Protein AF-G5RV58-F1 (afdb_monomer_lite)

Secondary structure (DSSP, 8-state):
-EEEESSHHHHHHHHHHHHHTT-EEEEEEEGGGGT-SEEEEEEE--SHHHHHH----EEEEEE-GGG-S-HHHHHHHHHHHHT---S-HHHHHHHHHHHHHSS--HHHHHHHHHHHHHHT---SB-SS-HHHHHHHHHH-HHHHHHHSSSS---SB---EES-HHHHHHHTGGGT--B-SPPBSSPP-SS-BSEEEEEEEEEEEEEE-TTS-EEEEEEEEEEEEEE-BPPPGGG--

InterPro domains:
  IPR009770 2-oxoadipate dioxygenase/decarboxylase [PF07063] (1-232)
  IPR009770 2-oxoadipate dioxygenase/decarboxylase [SM01150] (1-230)
  IPR047869 2-oxoadipate dioxygenase/decarboxylase, bacterial-type [cd16348] (1-230)

pLDDT: mean 95.34, std 5.83, range [51.62, 98.88]

Structure (mmCIF, N/CA/C/O backbone):
data_AF-G5RV58-F1
#
_entry.id   AF-G5RV58-F1
#
loop_
_atom_site.group_PDB
_atom_site.id
_atom_site.type_symbol
_atom_site.label_atom_id
_atom_site.label_alt_id
_atom_site.label_comp_id
_atom_site.label_asym_id
_atom_site.label_entity_id
_atom_site.label_seq_id
_atom_site.pdbx_PDB_ins_code
_atom_site.Cartn_x
_atom_site.Cartn_y
_atom_site.Cartn_z
_atom_site.occupancy
_atom_site.B_iso_or_equiv
_atom_site.auth_seq_id
_atom_site.auth_comp_id
_atom_site.auth_asym_id
_atom_site.auth_atom_id
_atom_site.pdbx_PDB_model_num
ATOM 1 N N . GLY A 1 1 ? 5.259 1.912 -5.465 1.00 95.75 1 GLY A N 1
ATOM 2 C CA . GLY A 1 1 ? 4.814 2.531 -4.207 1.00 95.75 1 GLY A CA 1
ATOM 3 C C . GLY A 1 1 ? 4.223 1.485 -3.294 1.00 95.75 1 GLY A C 1
ATOM 4 O O . GLY A 1 1 ? 4.131 0.326 -3.696 1.00 95.75 1 GLY A O 1
ATOM 5 N N . ALA A 1 2 ? 3.805 1.898 -2.101 1.00 97.31 2 ALA A N 1
ATOM 6 C CA . ALA A 1 2 ? 3.125 1.030 -1.146 1.00 97.31 2 ALA A CA 1
ATOM 7 C C . ALA A 1 2 ? 1.880 1.690 -0.545 1.00 97.31 2 ALA A C 1
ATOM 9 O O . A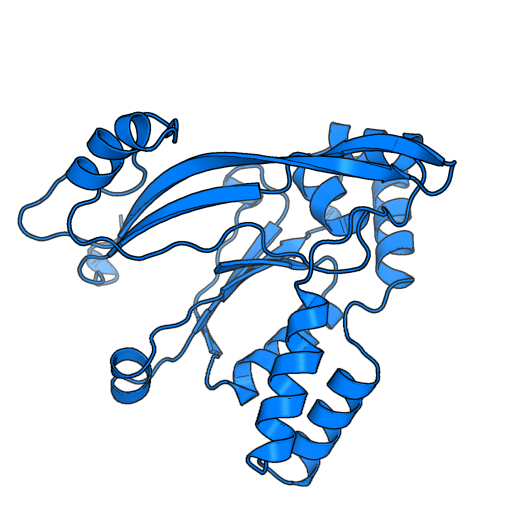LA A 1 2 ? 1.906 2.865 -0.175 1.00 97.31 2 ALA A O 1
ATOM 10 N N . ILE A 1 3 ? 0.809 0.912 -0.413 1.00 97.94 3 ILE A N 1
ATOM 11 C CA . ILE A 1 3 ? -0.477 1.304 0.181 1.00 97.94 3 ILE A CA 1
ATOM 12 C C . ILE A 1 3 ? -0.977 0.200 1.113 1.00 97.94 3 ILE A C 1
ATOM 14 O O . ILE A 1 3 ? -0.547 -0.955 1.030 1.00 97.94 3 ILE A O 1
ATOM 18 N N . ARG A 1 4 ? -1.897 0.559 2.002 1.00 98.25 4 ARG A N 1
ATOM 19 C CA . ARG A 1 4 ? -2.534 -0.365 2.938 1.00 98.25 4 ARG A CA 1
ATOM 20 C C . ARG A 1 4 ? -4.041 -0.161 2.891 1.00 98.25 4 ARG A C 1
ATOM 22 O O . ARG A 1 4 ? -4.493 0.977 2.880 1.00 98.25 4 ARG A O 1
ATOM 29 N N . VAL A 1 5 ? -4.791 -1.251 2.872 1.00 98.69 5 VAL A N 1
ATOM 30 C CA . VAL A 1 5 ? -6.256 -1.259 2.899 1.00 98.69 5 VAL A CA 1
ATOM 31 C C . VAL A 1 5 ? -6.759 -2.034 4.107 1.00 98.69 5 VAL A C 1
ATOM 33 O O . VAL A 1 5 ? -6.057 -2.888 4.653 1.00 98.69 5 VAL A O 1
ATOM 36 N N . GLY A 1 6 ? -7.960 -1.693 4.553 1.00 98.56 6 GLY A N 1
ATOM 37 C CA . GLY A 1 6 ? -8.595 -2.245 5.740 1.00 98.56 6 GLY A CA 1
ATOM 38 C C . GLY A 1 6 ? -9.543 -3.404 5.453 1.00 98.56 6 GLY A C 1
ATOM 39 O O . GLY A 1 6 ? -9.768 -4.215 6.347 1.00 98.56 6 GLY A O 1
ATOM 40 N N . THR A 1 7 ? -10.088 -3.511 4.235 1.00 98.75 7 THR A N 1
ATOM 41 C CA . THR A 1 7 ? -11.109 -4.526 3.922 1.00 98.75 7 THR A CA 1
ATOM 42 C C . THR A 1 7 ? -10.822 -5.321 2.647 1.00 98.75 7 THR A C 1
ATOM 44 O O . THR A 1 7 ? -10.118 -4.886 1.732 1.00 98.75 7 THR A O 1
ATOM 47 N N . ALA A 1 8 ? -11.405 -6.521 2.571 1.00 98.56 8 ALA A N 1
ATOM 48 C CA . ALA A 1 8 ? -11.330 -7.362 1.379 1.00 98.56 8 ALA A CA 1
ATOM 49 C C . ALA A 1 8 ? -12.019 -6.717 0.162 1.00 98.56 8 ALA A C 1
ATOM 51 O O . ALA A 1 8 ? -11.570 -6.905 -0.969 1.00 98.56 8 ALA A O 1
ATOM 52 N N . GLU A 1 9 ? -13.081 -5.938 0.382 1.00 98.50 9 GLU A N 1
ATOM 53 C CA . GLU A 1 9 ? -13.778 -5.202 -0.677 1.00 98.50 9 GLU A CA 1
ATOM 54 C C . GLU A 1 9 ? -12.899 -4.090 -1.264 1.00 98.50 9 GLU A C 1
ATOM 56 O O . GLU A 1 9 ? -12.786 -3.972 -2.489 1.00 98.50 9 GLU A O 1
ATOM 61 N N . GLU A 1 10 ? -12.208 -3.332 -0.405 1.00 98.75 10 GLU A N 1
ATOM 62 C CA . GLU A 1 10 ? -11.228 -2.326 -0.824 1.00 98.75 10 GLU A CA 1
ATOM 63 C C . GLU A 1 10 ? -10.122 -2.966 -1.677 1.00 98.75 10 GLU A C 1
ATOM 65 O O . GLU A 1 10 ? -9.822 -2.490 -2.774 1.00 98.75 10 GLU A O 1
ATOM 70 N N . LEU A 1 11 ? -9.562 -4.098 -1.229 1.00 98.81 11 LEU A N 1
ATOM 71 C CA . LEU A 1 11 ? -8.544 -4.833 -1.988 1.00 98.81 11 LEU A CA 1
ATOM 72 C C . LEU A 1 11 ? -9.078 -5.356 -3.333 1.00 98.81 11 LEU A C 1
ATOM 74 O O . LEU A 1 11 ? -8.388 -5.272 -4.352 1.00 98.81 11 LEU A O 1
ATOM 78 N N . SER A 1 12 ? -10.299 -5.897 -3.353 1.00 98.62 12 SER A N 1
ATOM 79 C CA . SER A 1 12 ? -10.933 -6.411 -4.574 1.00 98.62 12 SER A CA 1
ATOM 80 C C . SER A 1 12 ? -11.175 -5.304 -5.601 1.00 98.62 12 SER A C 1
ATOM 82 O O . SER A 1 12 ? -10.958 -5.507 -6.799 1.00 98.62 12 SER A O 1
ATOM 84 N N . THR A 1 13 ? -11.562 -4.116 -5.139 1.00 98.62 13 THR A N 1
ATOM 85 C CA . THR A 1 13 ? -11.778 -2.951 -6.002 1.00 98.62 13 THR A CA 1
ATOM 86 C C . THR A 1 13 ? -10.453 -2.400 -6.527 1.00 98.62 13 THR A C 1
ATOM 88 O O . THR A 1 13 ? -10.322 -2.178 -7.731 1.00 98.62 13 THR A O 1
ATOM 91 N N . LEU A 1 14 ? -9.415 -2.310 -5.685 1.00 98.69 14 LEU A N 1
ATOM 92 C CA . LEU A 1 14 ? -8.061 -1.970 -6.138 1.00 98.69 14 LEU A CA 1
ATOM 93 C C . LEU A 1 14 ? -7.530 -2.951 -7.185 1.00 98.69 14 LEU A C 1
ATOM 95 O O . LEU A 1 14 ? -6.883 -2.530 -8.140 1.00 98.69 14 LEU A O 1
ATOM 99 N N . ARG A 1 15 ? -7.826 -4.250 -7.064 1.00 98.69 15 ARG A N 1
ATOM 100 C CA . ARG A 1 15 ? -7.473 -5.235 -8.097 1.00 98.69 15 ARG A CA 1
ATOM 101 C C . ARG A 1 15 ? -8.113 -4.894 -9.448 1.00 98.69 15 ARG A C 1
ATOM 103 O O . ARG A 1 15 ? -7.424 -5.029 -10.455 1.00 98.69 15 ARG A O 1
ATOM 110 N N . ARG A 1 16 ? -9.386 -4.467 -9.492 1.00 98.38 16 ARG A N 1
ATOM 111 C CA . ARG A 1 16 ? -10.042 -4.008 -10.740 1.00 98.38 16 ARG A CA 1
ATOM 112 C C . ARG A 1 16 ? -9.320 -2.784 -11.303 1.00 98.38 16 ARG A C 1
ATOM 114 O O . ARG A 1 16 ? -8.916 -2.799 -12.461 1.00 98.38 16 ARG A O 1
ATOM 121 N N . ILE A 1 17 ? -9.068 -1.786 -10.455 1.00 98.56 17 ILE A N 1
ATOM 122 C CA . ILE A 1 17 ? -8.361 -0.553 -10.828 1.00 98.56 17 ILE A CA 1
ATOM 123 C C . ILE A 1 17 ? -6.980 -0.856 -11.428 1.00 98.56 17 ILE A C 1
ATOM 125 O O . ILE A 1 17 ? -6.638 -0.377 -12.508 1.00 98.56 17 ILE A O 1
ATOM 129 N N . PHE A 1 18 ? -6.184 -1.686 -10.753 1.00 98.62 18 PHE A N 1
ATOM 130 C CA . PHE A 1 18 ? -4.852 -2.063 -11.217 1.00 98.62 18 PHE A CA 1
ATOM 131 C C . PHE A 1 18 ? -4.892 -2.897 -12.502 1.00 98.62 18 PHE A C 1
ATOM 133 O O . PHE A 1 18 ? -4.033 -2.703 -13.362 1.00 98.62 18 PHE A O 1
ATOM 140 N N . ALA A 1 19 ? -5.899 -3.757 -12.688 1.00 98.38 19 ALA A N 1
ATOM 141 C CA . ALA A 1 19 ? -6.042 -4.546 -13.910 1.00 98.38 19 ALA A CA 1
ATOM 142 C C . ALA A 1 19 ? -6.245 -3.666 -15.156 1.00 98.38 19 ALA A C 1
ATOM 144 O O . ALA A 1 19 ? -5.609 -3.927 -16.176 1.00 98.38 19 ALA A O 1
ATOM 145 N N . ILE A 1 20 ? -7.036 -2.589 -15.055 1.00 98.38 20 ILE A N 1
ATOM 146 C CA . ILE A 1 20 ? -7.207 -1.593 -16.134 1.00 98.38 20 ILE A CA 1
ATOM 147 C C . ILE A 1 20 ? -5.860 -0.966 -16.527 1.00 98.38 20 ILE A C 1
ATOM 149 O O . ILE A 1 20 ? -5.606 -0.695 -17.699 1.00 98.38 20 ILE A O 1
ATOM 153 N N . MET A 1 21 ? -4.961 -0.786 -15.557 1.00 97.75 21 MET A N 1
ATOM 154 C CA . MET A 1 21 ? -3.612 -0.248 -15.764 1.00 97.75 21 MET A CA 1
ATOM 155 C C . MET A 1 21 ? -2.573 -1.319 -16.151 1.00 97.75 21 MET A C 1
ATOM 157 O O . MET A 1 21 ? -1.371 -1.052 -16.119 1.00 97.75 21 MET A O 1
ATOM 161 N N . GLY A 1 22 ? -3.002 -2.536 -16.503 1.00 98.06 22 GLY A N 1
ATOM 162 C CA . GLY A 1 22 ? -2.112 -3.635 -16.896 1.00 98.06 22 GLY A CA 1
ATOM 163 C C . GLY A 1 22 ? -1.304 -4.224 -15.736 1.00 98.06 22 GLY A C 1
ATOM 164 O O . GLY A 1 22 ? -0.230 -4.789 -15.948 1.00 98.06 22 GLY A O 1
ATOM 165 N N . MET A 1 23 ? -1.782 -4.071 -14.499 1.00 98.75 23 MET A N 1
ATOM 166 C CA . MET A 1 23 ? -1.104 -4.522 -13.289 1.00 98.75 23 MET A CA 1
ATOM 167 C C . MET A 1 23 ? -1.877 -5.651 -12.603 1.00 98.75 23 MET A C 1
ATOM 169 O O . MET A 1 23 ? -3.051 -5.520 -12.270 1.00 98.75 23 MET A O 1
ATOM 173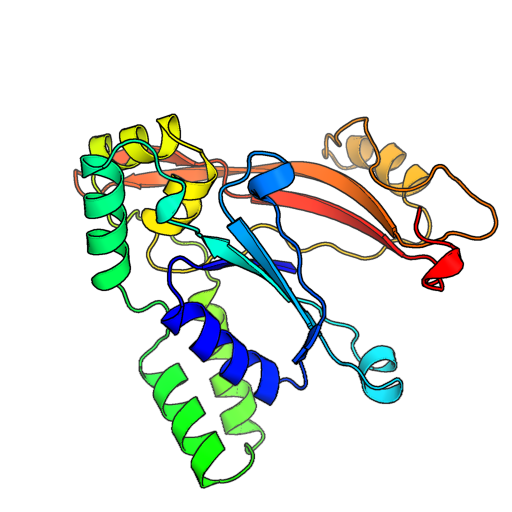 N N . TYR A 1 24 ? -1.184 -6.751 -12.316 1.00 98.69 24 TYR A N 1
ATOM 174 C CA . TYR A 1 24 ? -1.772 -7.974 -11.768 1.00 98.69 24 TYR A CA 1
ATOM 175 C C . TYR A 1 24 ? -1.142 -8.328 -10.420 1.00 98.69 24 TYR A C 1
ATOM 177 O O . TYR A 1 24 ? 0.036 -8.021 -10.218 1.00 98.69 24 TYR A O 1
ATOM 185 N N . PRO A 1 25 ? -1.887 -8.968 -9.500 1.00 98.62 25 PRO A N 1
ATOM 186 C CA . PRO A 1 25 ? -1.345 -9.388 -8.214 1.00 98.62 25 PRO A CA 1
ATOM 187 C C . PRO A 1 25 ? -0.309 -10.496 -8.425 1.00 98.62 25 PRO A C 1
ATOM 189 O O . PRO A 1 25 ? -0.614 -11.563 -8.958 1.00 98.62 25 PRO A O 1
ATOM 192 N N . VAL A 1 26 ? 0.929 -10.241 -8.013 1.00 98.62 26 VAL A N 1
ATOM 193 C CA . VAL A 1 26 ? 2.035 -11.192 -8.112 1.00 98.62 26 VAL A CA 1
ATOM 194 C C . VAL A 1 26 ? 2.585 -11.497 -6.727 1.00 98.62 26 VAL A C 1
ATOM 196 O O . VAL A 1 26 ? 3.004 -10.598 -5.997 1.00 98.62 26 VAL A O 1
ATOM 199 N N . SER A 1 27 ? 2.687 -12.796 -6.435 1.00 97.81 27 SER A N 1
ATOM 200 C CA . SER A 1 27 ? 3.184 -13.344 -5.171 1.00 97.81 27 SER A CA 1
ATOM 201 C C . SER A 1 27 ? 2.297 -13.013 -3.963 1.00 97.81 27 SER A C 1
ATOM 203 O O . SER A 1 27 ? 1.349 -12.229 -4.038 1.00 97.81 27 SER A O 1
ATOM 205 N N . TYR A 1 28 ? 2.614 -13.656 -2.846 1.00 98.38 28 TYR A N 1
ATOM 206 C CA . TYR A 1 28 ? 1.974 -13.479 -1.552 1.00 98.38 28 TYR A CA 1
ATOM 207 C C . TYR A 1 28 ? 3.046 -13.246 -0.489 1.00 98.38 28 TYR A C 1
ATOM 209 O O . TYR A 1 28 ? 4.095 -13.893 -0.516 1.00 98.38 28 TYR A O 1
ATOM 217 N N . TYR A 1 29 ? 2.778 -12.321 0.427 1.00 98.12 29 TYR A N 1
ATOM 218 C CA . TYR A 1 29 ? 3.679 -11.953 1.511 1.00 98.12 29 TYR A CA 1
ATOM 219 C C . TYR A 1 29 ? 2.885 -11.945 2.818 1.00 98.12 29 TYR A C 1
ATOM 221 O O . TYR A 1 29 ? 1.981 -11.130 2.976 1.00 98.12 29 TYR A O 1
ATOM 229 N N . ASP A 1 30 ? 3.212 -12.836 3.752 1.00 97.94 30 ASP A N 1
ATOM 230 C CA . ASP A 1 30 ? 2.642 -12.820 5.102 1.00 97.94 30 ASP A CA 1
ATOM 231 C C . ASP A 1 30 ? 3.584 -12.072 6.050 1.00 97.94 30 ASP A C 1
ATOM 233 O O . ASP A 1 30 ? 4.627 -12.598 6.441 1.00 97.94 30 ASP A O 1
ATOM 237 N N . LEU A 1 31 ? 3.242 -10.827 6.391 1.00 96.62 31 LEU A N 1
ATOM 238 C CA . LEU A 1 31 ? 4.076 -9.995 7.258 1.00 96.62 31 LEU A CA 1
ATOM 239 C C . LEU A 1 31 ? 3.747 -10.204 8.743 1.00 96.62 31 LEU A C 1
ATOM 241 O O . LEU A 1 31 ? 4.479 -9.684 9.590 1.00 96.62 31 LEU A O 1
ATOM 245 N N . SER A 1 32 ? 2.734 -11.015 9.087 1.00 94.25 32 SER A N 1
ATOM 246 C CA . SER A 1 32 ? 2.476 -11.351 10.493 1.00 94.25 32 SER A CA 1
ATOM 247 C C . SER A 1 32 ? 3.623 -12.143 11.112 1.00 94.25 32 SER A C 1
ATOM 249 O O . SER A 1 32 ? 3.849 -12.052 12.313 1.00 94.25 32 SER A O 1
ATOM 251 N N . GLN A 1 33 ? 4.421 -12.834 10.290 1.00 92.50 33 GLN A N 1
ATOM 252 C CA . GLN A 1 33 ? 5.663 -13.490 10.717 1.00 92.50 33 GLN A CA 1
ATOM 253 C C . GLN A 1 33 ? 6.711 -12.499 11.260 1.00 92.50 33 GLN A C 1
ATOM 255 O O . GLN A 1 33 ? 7.578 -12.883 12.037 1.00 92.50 33 GLN A O 1
ATOM 260 N N . ALA A 1 34 ? 6.623 -11.222 10.872 1.00 91.81 34 ALA A N 1
ATOM 261 C CA . ALA A 1 34 ? 7.468 -10.133 11.360 1.00 91.81 34 ALA A CA 1
ATOM 262 C C . ALA A 1 34 ? 6.749 -9.239 12.393 1.00 91.81 34 ALA A C 1
ATOM 264 O O . ALA A 1 34 ? 7.193 -8.123 12.655 1.00 91.81 34 ALA A O 1
ATOM 265 N N . GLY A 1 35 ? 5.622 -9.699 12.952 1.00 92.88 35 GLY A N 1
ATOM 266 C CA . GLY A 1 35 ? 4.837 -8.955 13.942 1.00 92.88 35 GLY A CA 1
ATOM 267 C C . GLY A 1 35 ? 4.002 -7.806 13.367 1.00 92.88 35 GLY A C 1
ATOM 268 O O . GLY A 1 35 ? 3.491 -6.989 14.125 1.00 92.88 35 GLY A O 1
ATOM 269 N N . VAL A 1 36 ? 3.849 -7.722 12.042 1.00 95.38 36 VAL A N 1
ATOM 270 C CA . VAL A 1 36 ? 3.032 -6.690 11.388 1.00 95.38 36 VAL A CA 1
ATOM 271 C C . VAL A 1 36 ? 1.668 -7.292 11.026 1.00 95.38 36 VAL A C 1
ATOM 273 O O . VAL A 1 36 ? 1.645 -8.300 10.322 1.00 95.38 36 VAL A O 1
ATOM 276 N N . PRO A 1 37 ? 0.521 -6.708 11.429 1.00 97.25 37 PRO A N 1
ATOM 277 C CA . PRO A 1 37 ? -0.794 -7.353 11.311 1.00 97.25 37 PRO A CA 1
ATOM 278 C C . PRO A 1 37 ? -1.386 -7.274 9.890 1.00 97.25 37 PRO A C 1
ATOM 280 O O . PRO A 1 37 ? -2.528 -6.867 9.694 1.00 97.25 37 PRO A O 1
ATOM 283 N N . VAL A 1 38 ? -0.603 -7.619 8.866 1.00 9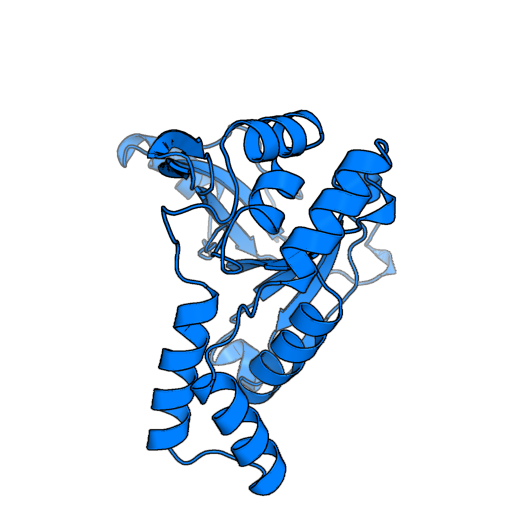8.44 38 VAL A N 1
ATOM 284 C CA . VAL A 1 38 ? -1.006 -7.562 7.458 1.00 98.44 38 VAL A CA 1
ATOM 285 C C . VAL A 1 38 ? -0.478 -8.755 6.673 1.00 98.44 38 VAL A C 1
ATOM 287 O O . VAL A 1 38 ? 0.558 -9.337 6.992 1.00 98.44 38 VAL A O 1
ATOM 290 N N . HIS A 1 39 ? -1.152 -9.035 5.570 1.00 98.62 39 HIS A N 1
ATOM 291 C CA . HIS A 1 39 ? -0.593 -9.792 4.456 1.00 98.62 39 HIS A CA 1
ATOM 292 C C . HIS A 1 39 ? -0.744 -8.993 3.159 1.00 98.62 39 HIS A C 1
ATOM 294 O O . HIS A 1 39 ? -1.527 -8.042 3.099 1.00 98.62 39 HIS A O 1
ATOM 300 N N . SER A 1 40 ? 0.026 -9.326 2.129 1.00 98.75 40 SER A N 1
ATOM 301 C CA . SER A 1 40 ? 0.200 -8.433 0.983 1.00 98.75 40 SER A CA 1
ATOM 302 C C . SER A 1 40 ? 0.412 -9.171 -0.334 1.00 98.75 40 SER A C 1
ATOM 304 O O . SER A 1 40 ? 0.798 -10.341 -0.378 1.00 98.75 40 SER A O 1
ATOM 306 N N . THR A 1 41 ? 0.229 -8.431 -1.426 1.00 98.81 41 THR A N 1
ATOM 307 C CA . THR A 1 41 ? 0.642 -8.799 -2.786 1.00 98.81 41 THR A CA 1
ATOM 308 C C . THR A 1 41 ? 1.252 -7.584 -3.492 1.00 98.81 41 THR A C 1
ATOM 310 O O . THR A 1 41 ? 1.115 -6.450 -3.024 1.00 98.81 41 THR A O 1
ATOM 313 N N . ALA A 1 42 ? 1.937 -7.800 -4.615 1.00 98.75 42 ALA A N 1
ATOM 314 C CA . ALA A 1 42 ? 2.455 -6.724 -5.452 1.00 98.75 42 ALA A CA 1
ATOM 315 C C . ALA A 1 42 ? 1.706 -6.680 -6.787 1.00 98.75 42 ALA A C 1
ATOM 317 O O . ALA A 1 42 ? 1.860 -7.579 -7.613 1.00 98.75 42 ALA A O 1
ATOM 318 N N . PHE A 1 43 ? 0.944 -5.615 -7.026 1.00 98.88 43 PHE A N 1
ATOM 319 C CA . PHE A 1 43 ? 0.341 -5.343 -8.327 1.00 98.88 43 PHE A CA 1
ATOM 320 C C . PHE A 1 43 ? 1.399 -4.811 -9.288 1.00 98.88 43 PHE A C 1
ATOM 322 O O . PHE A 1 43 ? 2.078 -3.827 -8.976 1.00 98.88 43 PHE A O 1
ATOM 329 N N . ARG A 1 44 ? 1.576 -5.466 -10.441 1.00 98.69 44 ARG A N 1
ATOM 330 C CA . ARG A 1 44 ? 2.570 -5.071 -11.453 1.00 98.69 44 ARG A CA 1
ATOM 331 C C . ARG A 1 44 ? 2.278 -5.631 -12.848 1.00 98.69 44 ARG A C 1
ATOM 333 O O . ARG A 1 44 ? 1.612 -6.664 -12.935 1.00 98.69 44 ARG A O 1
ATOM 340 N N . PRO A 1 45 ? 2.845 -5.047 -13.917 1.00 98.62 45 PRO A N 1
ATOM 341 C CA . PRO A 1 45 ? 2.887 -5.702 -15.219 1.00 98.62 45 PRO A CA 1
ATOM 342 C C . PRO A 1 45 ? 3.679 -7.007 -15.149 1.00 98.62 45 PRO A C 1
ATOM 344 O O . PRO A 1 45 ? 4.592 -7.147 -14.323 1.00 98.62 45 PRO A O 1
ATOM 347 N N . ILE A 1 46 ? 3.331 -7.967 -16.003 1.00 97.88 46 ILE A N 1
ATOM 348 C CA . ILE A 1 46 ? 3.917 -9.317 -15.990 1.00 97.88 46 ILE A CA 1
ATOM 349 C C . ILE A 1 46 ? 4.659 -9.678 -17.271 1.00 97.88 46 ILE A C 1
ATOM 351 O O . ILE A 1 46 ? 5.586 -10.482 -17.199 1.00 97.88 46 ILE A O 1
ATOM 355 N N . ASP A 1 47 ? 4.299 -9.079 -18.403 1.00 96.88 47 ASP A N 1
ATOM 356 C CA . ASP A 1 47 ? 4.974 -9.307 -19.672 1.00 96.88 47 ASP A CA 1
ATOM 357 C C . ASP A 1 47 ? 6.192 -8.386 -19.842 1.00 96.88 47 ASP A C 1
ATOM 359 O O . ASP A 1 47 ? 6.286 -7.296 -19.268 1.00 96.88 47 ASP A O 1
ATOM 363 N N . GLU A 1 48 ? 7.153 -8.850 -20.636 1.00 96.56 48 GLU A N 1
ATOM 364 C CA . GLU A 1 48 ? 8.440 -8.184 -20.832 1.00 96.56 48 GLU A CA 1
ATOM 365 C C . GLU A 1 48 ? 8.306 -6.815 -21.512 1.00 96.56 48 GLU A C 1
ATOM 367 O O . GLU A 1 48 ? 9.007 -5.872 -21.134 1.00 96.56 48 GLU A O 1
ATOM 372 N N . ALA A 1 49 ? 7.387 -6.676 -22.472 1.00 97.94 49 ALA A N 1
ATOM 373 C CA . ALA A 1 49 ? 7.186 -5.429 -23.202 1.00 97.94 49 ALA A CA 1
ATOM 374 C C . ALA A 1 49 ? 6.611 -4.336 -22.287 1.00 97.94 49 ALA A C 1
ATOM 376 O O . ALA A 1 49 ? 7.139 -3.220 -22.250 1.00 97.94 49 ALA A O 1
ATOM 377 N N . SER A 1 50 ? 5.593 -4.661 -21.487 1.00 97.62 50 SER A N 1
ATOM 378 C CA . SER A 1 50 ? 5.013 -3.740 -20.506 1.00 97.62 50 SER A CA 1
ATOM 379 C C . SER A 1 50 ? 6.012 -3.372 -19.415 1.00 97.62 50 SER A C 1
ATOM 381 O O . SER A 1 50 ? 6.152 -2.194 -19.090 1.00 97.62 50 SER A O 1
ATOM 383 N N . LEU A 1 51 ? 6.764 -4.348 -18.887 1.00 97.44 51 LEU A N 1
ATOM 384 C CA . LEU A 1 51 ? 7.819 -4.093 -17.900 1.00 97.44 51 LEU A CA 1
ATOM 385 C C . LEU A 1 51 ? 8.925 -3.185 -18.454 1.00 97.44 51 LEU A C 1
ATOM 387 O O . LEU A 1 51 ? 9.409 -2.310 -17.738 1.00 97.44 51 LEU A O 1
ATOM 391 N N . SER A 1 52 ? 9.311 -3.365 -19.717 1.00 97.06 52 SER A N 1
ATOM 392 C CA . SER A 1 52 ? 10.323 -2.529 -20.374 1.00 97.06 52 SER A CA 1
ATOM 393 C C . SER A 1 52 ? 9.826 -1.105 -20.612 1.00 97.06 52 SER A C 1
ATOM 395 O O . SER A 1 52 ? 10.598 -0.156 -20.495 1.00 97.06 52 SER A O 1
ATOM 397 N N . ARG A 1 53 ? 8.531 -0.943 -20.913 1.00 97.88 53 ARG A N 1
ATOM 398 C CA . ARG A 1 53 ? 7.909 0.366 -21.135 1.00 97.88 53 ARG A CA 1
ATOM 399 C C . ARG A 1 53 ? 7.696 1.136 -19.834 1.00 97.88 53 ARG A C 1
ATOM 401 O O . ARG A 1 53 ? 8.054 2.307 -19.756 1.00 97.88 53 ARG A O 1
ATOM 408 N N . ASN A 1 54 ? 7.074 0.511 -18.836 1.00 97.94 54 ASN A N 1
ATOM 409 C CA . ASN A 1 54 ? 6.833 1.115 -17.531 1.00 97.94 54 ASN A CA 1
ATOM 410 C C . ASN A 1 54 ? 6.665 0.028 -16.450 1.00 97.94 54 ASN A C 1
ATOM 412 O O . ASN A 1 54 ? 5.592 -0.561 -16.323 1.00 97.94 54 ASN A O 1
ATOM 416 N N . PRO A 1 55 ? 7.691 -0.225 -15.619 1.00 97.75 55 PRO A N 1
ATOM 417 C CA . PRO A 1 55 ? 7.655 -1.270 -14.605 1.00 97.75 55 PRO A CA 1
ATOM 418 C C . PRO A 1 55 ? 7.040 -0.782 -13.283 1.00 97.75 55 PRO A C 1
ATOM 420 O O . PRO A 1 55 ? 7.559 -1.122 -12.213 1.00 97.75 55 PRO A O 1
ATOM 423 N N . PHE A 1 56 ? 5.990 0.047 -13.325 1.00 98.19 56 PHE A N 1
ATOM 424 C CA . PHE A 1 56 ? 5.326 0.534 -12.116 1.00 98.19 56 PHE A CA 1
ATOM 425 C C . PHE A 1 56 ? 4.776 -0.632 -11.284 1.00 98.19 56 PHE A C 1
ATOM 427 O O . PHE A 1 56 ? 4.297 -1.639 -11.805 1.00 98.19 56 PHE A O 1
ATOM 434 N N . ARG A 1 57 ? 4.905 -0.519 -9.961 1.00 98.38 57 ARG A N 1
ATOM 435 C CA . ARG A 1 57 ? 4.540 -1.562 -8.997 1.00 98.38 57 ARG A CA 1
ATOM 436 C C . ARG A 1 57 ? 3.860 -0.926 -7.800 1.00 98.38 57 ARG A C 1
ATOM 438 O O . ARG A 1 57 ? 4.361 0.078 -7.285 1.00 98.38 57 ARG A O 1
ATOM 445 N N . MET A 1 58 ? 2.798 -1.557 -7.317 1.00 98.50 58 MET A N 1
ATOM 446 C CA . MET A 1 58 ? 2.140 -1.197 -6.065 1.00 98.50 58 MET A CA 1
ATOM 447 C C . MET A 1 58 ? 2.132 -2.385 -5.116 1.00 98.50 58 MET A C 1
ATOM 449 O O . MET A 1 58 ? 1.496 -3.400 -5.382 1.00 98.50 58 MET A O 1
ATOM 453 N N . PHE A 1 59 ? 2.871 -2.260 -4.016 1.00 98.62 59 PHE A N 1
ATOM 454 C CA . PHE A 1 59 ? 2.785 -3.192 -2.902 1.00 98.62 59 PHE A CA 1
ATOM 455 C C . PHE A 1 59 ? 1.541 -2.842 -2.083 1.00 98.62 59 PHE A C 1
ATOM 457 O O . PHE A 1 59 ? 1.430 -1.727 -1.569 1.00 98.62 59 PHE A O 1
ATOM 464 N N . THR A 1 60 ? 0.595 -3.768 -1.999 1.00 98.81 60 THR A N 1
ATOM 465 C CA . THR A 1 60 ? -0.706 -3.529 -1.374 1.00 98.81 60 THR A CA 1
ATOM 466 C C . THR A 1 60 ? -0.898 -4.520 -0.244 1.00 98.81 60 THR A C 1
ATOM 468 O O . THR A 1 60 ? -0.942 -5.731 -0.470 1.00 98.81 60 THR A O 1
ATOM 471 N N . SER A 1 61 ? -1.001 -3.991 0.970 1.00 98.69 61 SER A N 1
ATOM 472 C CA . SER A 1 61 ? -1.222 -4.772 2.185 1.00 98.69 61 SER A CA 1
ATOM 473 C C . SER A 1 61 ? -2.678 -4.694 2.621 1.00 98.69 61 SER A C 1
ATOM 475 O O . SER A 1 61 ? -3.245 -3.605 2.642 1.00 98.69 61 SER A O 1
ATOM 477 N N . LEU A 1 62 ? -3.253 -5.822 3.022 1.00 98.88 62 LEU A N 1
ATOM 478 C CA . LEU A 1 62 ? -4.555 -5.902 3.675 1.00 98.88 62 LEU A CA 1
ATOM 479 C C . LEU A 1 62 ? -4.358 -6.106 5.180 1.00 98.88 62 LEU A C 1
ATOM 481 O O . LEU A 1 62 ? -3.640 -7.017 5.602 1.00 98.88 62 LEU A O 1
ATOM 485 N N . LEU A 1 63 ? -4.980 -5.233 5.974 1.00 98.69 63 LEU A N 1
ATOM 486 C CA . LEU A 1 63 ? -5.041 -5.346 7.427 1.00 98.69 63 LEU A CA 1
ATOM 487 C C . LEU A 1 63 ? -5.801 -6.607 7.844 1.00 98.69 63 LEU A C 1
ATOM 489 O O . LEU A 1 63 ? -6.894 -6.883 7.355 1.00 98.69 63 LEU A O 1
ATOM 493 N N . ARG A 1 64 ? -5.223 -7.345 8.788 1.00 98.50 64 ARG A N 1
ATOM 494 C CA . ARG A 1 64 ? -5.803 -8.549 9.380 1.00 98.50 64 ARG A CA 1
ATOM 495 C C . ARG A 1 64 ? -6.385 -8.212 10.748 1.00 98.50 64 ARG A C 1
ATOM 497 O O . ARG A 1 64 ? -5.686 -8.271 11.759 1.00 98.50 64 ARG A O 1
ATOM 504 N N . LEU A 1 65 ? -7.654 -7.801 10.775 1.00 98.12 65 LEU A N 1
ATOM 505 C CA . LEU A 1 65 ? -8.345 -7.396 12.007 1.00 98.12 65 LEU A CA 1
ATOM 506 C C . LEU A 1 65 ? -8.364 -8.510 13.060 1.00 98.12 65 LEU A C 1
ATOM 508 O O . LEU A 1 65 ? -8.341 -8.23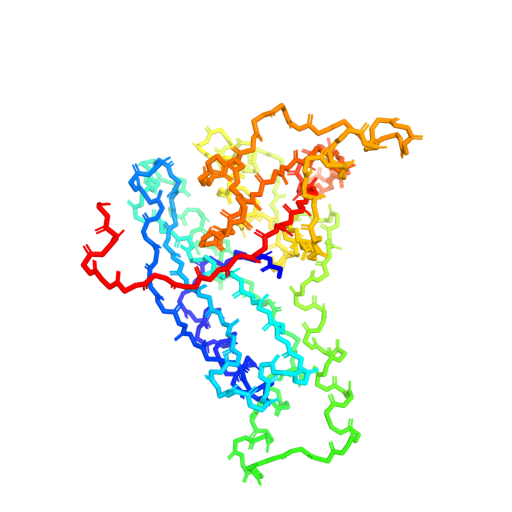2 14.253 1.00 98.12 65 LEU A O 1
ATOM 512 N N . GLU A 1 66 ? -8.363 -9.776 12.647 1.00 97.88 66 GLU A N 1
ATOM 513 C CA . GLU A 1 66 ? -8.309 -10.922 13.553 1.00 97.88 66 GLU A CA 1
ATOM 514 C C . GLU A 1 66 ? -7.016 -11.002 14.381 1.00 97.88 66 GLU A C 1
ATOM 516 O O . GLU A 1 66 ? -6.990 -11.724 15.373 1.00 97.88 66 GLU A O 1
ATOM 521 N N . LEU A 1 67 ? -5.973 -10.250 14.003 1.00 97.56 67 LEU A N 1
ATOM 522 C CA . LEU A 1 67 ? -4.724 -10.123 14.758 1.00 97.56 67 LEU A CA 1
ATOM 523 C C . LEU A 1 67 ? -4.749 -8.983 15.793 1.00 97.56 67 LEU A C 1
ATOM 525 O O . LEU A 1 67 ? -3.762 -8.796 16.495 1.00 97.56 67 LEU A O 1
ATOM 529 N N . ILE A 1 68 ? -5.848 -8.228 15.900 1.00 97.00 68 ILE A N 1
ATOM 530 C CA . ILE A 1 68 ? -6.053 -7.232 16.963 1.00 97.00 68 ILE A CA 1
ATOM 531 C C . ILE A 1 68 ? -6.528 -7.966 18.219 1.00 97.00 68 ILE A C 1
ATOM 533 O O . ILE A 1 68 ? -7.643 -8.507 18.247 1.00 97.00 68 ILE A O 1
ATOM 537 N N . GLU A 1 69 ? -5.701 -7.983 19.265 1.00 94.00 69 GLU A N 1
ATOM 538 C CA . GLU A 1 69 ? -5.945 -8.797 20.459 1.00 94.00 69 GLU A CA 1
ATOM 539 C C . GLU A 1 69 ? -7.175 -8.294 21.217 1.00 94.00 69 GLU A C 1
ATOM 541 O O . GLU A 1 69 ? -8.086 -9.066 21.536 1.00 94.00 69 GLU A O 1
ATOM 546 N N . ASN A 1 70 ? -7.258 -6.978 21.424 1.00 97.06 70 ASN A N 1
ATOM 547 C CA . ASN A 1 70 ? -8.381 -6.352 22.107 1.00 97.06 70 ASN A CA 1
ATOM 548 C C . ASN A 1 70 ? -9.669 -6.453 21.269 1.00 97.06 70 ASN A C 1
ATOM 550 O O . ASN A 1 70 ? -9.837 -5.769 20.259 1.00 97.06 70 ASN A O 1
ATOM 554 N N . ALA A 1 71 ? -10.613 -7.286 21.716 1.00 97.69 71 ALA A N 1
ATOM 555 C CA . ALA A 1 71 ? -11.860 -7.552 20.999 1.00 97.69 71 ALA A CA 1
ATOM 556 C C . ALA A 1 71 ? -12.740 -6.303 20.804 1.00 97.69 71 ALA A C 1
ATOM 558 O O . ALA A 1 71 ? -13.327 -6.138 19.735 1.00 97.69 71 ALA A O 1
ATOM 559 N N . ALA A 1 72 ? -12.810 -5.409 21.795 1.00 97.50 72 ALA A N 1
ATOM 560 C CA . ALA A 1 72 ? -13.580 -4.171 21.680 1.00 97.50 72 ALA A CA 1
ATOM 561 C C . ALA A 1 72 ? -12.943 -3.220 20.657 1.00 97.50 72 ALA A C 1
ATOM 563 O O . ALA A 1 72 ? -13.637 -2.650 19.817 1.00 97.50 72 ALA A O 1
ATOM 564 N N . LEU A 1 73 ? -11.611 -3.108 20.671 1.00 97.44 73 LEU A N 1
ATOM 565 C CA . LEU A 1 73 ? -10.870 -2.288 19.714 1.00 97.44 73 LEU A CA 1
ATOM 566 C C . LEU A 1 73 ? -10.955 -2.849 18.289 1.00 97.44 73 LEU A C 1
ATOM 568 O O . LEU A 1 73 ? -11.110 -2.093 17.334 1.00 97.44 73 LEU A O 1
ATOM 572 N N . ARG A 1 74 ? -10.919 -4.178 18.145 1.00 98.56 74 ARG A N 1
ATOM 573 C CA . ARG A 1 74 ? -11.127 -4.878 16.873 1.00 98.56 74 ARG A CA 1
ATOM 574 C C . ARG A 1 74 ? -12.503 -4.589 16.288 1.00 98.56 74 ARG A C 1
ATOM 576 O O . ARG A 1 74 ? -12.606 -4.256 15.111 1.00 98.56 74 ARG A O 1
ATOM 583 N N . GLN A 1 75 ? -13.543 -4.704 17.112 1.00 98.44 75 GLN A N 1
ATOM 584 C CA . GLN A 1 75 ? -14.914 -4.405 16.711 1.00 98.44 75 GLN A CA 1
ATOM 585 C C . GLN A 1 75 ? -15.044 -2.938 16.289 1.00 98.44 75 GLN A C 1
ATOM 587 O O . GLN A 1 75 ? -15.573 -2.646 15.219 1.00 98.44 75 GLN A O 1
ATOM 592 N N . ARG A 1 76 ? -14.456 -2.024 17.067 1.00 98.12 76 ARG A N 1
ATOM 593 C CA . ARG A 1 76 ? -14.426 -0.599 16.737 1.00 98.12 76 ARG A CA 1
ATOM 594 C C . ARG A 1 76 ? -13.719 -0.323 15.407 1.00 98.12 76 ARG A C 1
ATOM 596 O O . ARG A 1 76 ? -14.228 0.446 14.597 1.00 98.12 76 ARG A O 1
ATOM 603 N N . ALA A 1 77 ? -12.577 -0.963 15.153 1.00 98.50 77 ALA A N 1
ATOM 604 C CA . ALA A 1 77 ? -11.858 -0.840 13.887 1.00 98.50 77 ALA A CA 1
ATOM 605 C C . ALA A 1 77 ? -12.690 -1.352 12.701 1.00 98.50 77 ALA A C 1
ATOM 607 O O . ALA A 1 77 ? -12.740 -0.693 11.664 1.00 98.50 77 ALA A O 1
ATOM 608 N N . ALA A 1 78 ? -13.377 -2.488 12.862 1.00 98.56 78 ALA A N 1
ATOM 609 C CA . ALA A 1 78 ? -14.273 -3.029 11.844 1.00 98.56 78 ALA A CA 1
ATOM 610 C C . ALA A 1 78 ? -15.427 -2.064 11.520 1.00 98.56 78 ALA A C 1
ATOM 612 O O . ALA A 1 78 ? -15.723 -1.838 10.349 1.00 98.56 78 ALA A O 1
ATOM 613 N N . GLU A 1 79 ? -16.038 -1.452 12.539 1.00 98.38 79 GLU A N 1
ATOM 614 C CA . GLU A 1 79 ? -17.106 -0.460 12.366 1.00 98.38 79 GLU A CA 1
ATOM 615 C C . GLU A 1 79 ? -16.631 0.760 11.577 1.00 98.38 79 GLU A C 1
ATOM 617 O O . GLU A 1 79 ? -17.271 1.134 10.596 1.00 98.38 79 GLU A O 1
ATOM 622 N N . ILE A 1 80 ? -15.488 1.341 11.954 1.00 98.31 80 ILE A N 1
ATOM 623 C CA . ILE A 1 80 ? -14.917 2.507 11.262 1.00 98.31 80 ILE A CA 1
ATOM 624 C C . ILE A 1 80 ? -14.638 2.176 9.791 1.00 98.31 80 ILE A C 1
ATOM 626 O O . ILE A 1 80 ? -15.012 2.937 8.901 1.00 98.31 80 ILE A O 1
ATOM 630 N N . LEU A 1 81 ? -14.025 1.018 9.524 1.00 98.50 81 LEU A N 1
ATOM 631 C CA . LEU A 1 81 ? -13.731 0.574 8.161 1.00 98.50 81 LEU A CA 1
ATOM 632 C C . LEU A 1 81 ? -14.998 0.302 7.341 1.00 98.50 81 LEU A C 1
ATOM 634 O O . LEU A 1 81 ? -15.007 0.561 6.144 1.00 98.50 81 LEU A O 1
ATOM 638 N N . SER A 1 82 ? -16.071 -0.187 7.965 1.00 97.56 82 SER A N 1
ATOM 639 C CA . SER A 1 82 ? -17.341 -0.458 7.275 1.00 97.56 82 SER A CA 1
ATOM 640 C C . SER A 1 82 ? -18.112 0.801 6.865 1.00 97.56 82 SER A C 1
ATOM 642 O O . SER A 1 82 ? -19.005 0.726 6.027 1.00 97.56 82 SER A O 1
ATOM 644 N N . GLN A 1 83 ? -17.790 1.953 7.460 1.00 96.56 83 GLN A N 1
ATOM 645 C CA . GLN A 1 83 ? -18.510 3.213 7.249 1.00 96.56 83 GLN A CA 1
ATOM 646 C C . GLN A 1 83 ? -17.882 4.109 6.178 1.00 96.56 83 GLN A C 1
ATOM 648 O O . GLN A 1 83 ? -18.469 5.136 5.835 1.00 96.56 83 GLN A O 1
ATOM 653 N N . ARG A 1 84 ? -16.699 3.762 5.658 1.00 96.38 84 ARG A N 1
ATOM 654 C CA . ARG A 1 84 ? -16.001 4.573 4.654 1.00 96.38 84 ARG A CA 1
ATOM 655 C C . ARG A 1 84 ? -16.142 3.998 3.250 1.00 96.38 84 ARG A C 1
ATOM 657 O O . ARG A 1 84 ? -16.237 2.789 3.064 1.00 96.38 84 ARG A O 1
ATOM 664 N N . ASP A 1 85 ? -16.040 4.882 2.267 1.00 97.19 85 ASP A N 1
ATOM 665 C CA . ASP A 1 85 ? -15.761 4.524 0.880 1.00 97.19 85 ASP A CA 1
ATOM 666 C C . ASP A 1 85 ? -14.486 5.250 0.447 1.00 97.19 85 ASP A C 1
ATOM 668 O O . ASP A 1 85 ? -14.443 6.480 0.428 1.00 97.19 85 ASP A O 1
ATOM 672 N N . ILE A 1 86 ? -13.432 4.492 0.141 1.00 97.75 86 ILE A N 1
ATOM 673 C CA . ILE A 1 86 ? -12.136 5.059 -0.263 1.00 97.75 86 ILE A CA 1
ATOM 674 C C . ILE A 1 86 ? -12.094 5.428 -1.755 1.00 97.75 86 ILE A C 1
ATOM 676 O O . ILE A 1 86 ? -11.103 5.995 -2.224 1.00 97.75 86 ILE A O 1
ATOM 680 N N . PHE A 1 87 ? -13.130 5.079 -2.522 1.00 98.25 87 PHE A N 1
ATOM 681 C CA . PHE A 1 87 ? -13.221 5.354 -3.953 1.00 98.25 87 PHE A CA 1
ATOM 682 C C . PHE A 1 87 ? -14.266 6.430 -4.213 1.00 98.25 87 PHE A C 1
ATOM 684 O O . PHE A 1 87 ? -15.364 6.399 -3.661 1.00 98.25 87 PHE A O 1
ATOM 691 N N . THR A 1 88 ? -13.954 7.378 -5.095 1.00 98.19 88 THR A N 1
ATOM 692 C CA . THR A 1 88 ? -14.953 8.365 -5.512 1.00 98.19 88 THR A CA 1
ATOM 693 C C . THR A 1 88 ? -16.093 7.669 -6.257 1.00 98.19 88 THR A C 1
ATOM 695 O O . THR A 1 88 ? -15.897 6.657 -6.941 1.00 98.19 88 THR A O 1
ATOM 698 N N . SER A 1 89 ? -17.302 8.230 -6.183 1.00 98.31 89 SER A N 1
ATOM 699 C CA . SER A 1 89 ? -18.443 7.693 -6.934 1.00 98.31 89 SER A CA 1
ATOM 700 C C . SER A 1 89 ? -18.160 7.651 -8.439 1.00 98.31 89 SER A C 1
ATOM 702 O O . SER A 1 89 ? -18.580 6.713 -9.113 1.00 98.31 89 SER A O 1
ATOM 704 N N . ARG A 1 90 ? -17.397 8.623 -8.963 1.00 98.50 90 ARG A N 1
ATOM 705 C CA . ARG A 1 90 ? -16.998 8.650 -10.374 1.00 98.50 90 ARG A CA 1
ATOM 706 C C . ARG A 1 90 ? -15.977 7.563 -10.716 1.00 98.50 90 ARG A C 1
ATOM 708 O O . ARG A 1 90 ? -16.116 6.939 -11.762 1.00 98.50 90 ARG A O 1
ATOM 715 N N . CYS A 1 91 ? -15.017 7.270 -9.834 1.00 98.31 91 CYS A N 1
ATOM 716 C CA . CYS A 1 91 ? -14.104 6.135 -10.000 1.00 98.31 91 CYS A CA 1
ATOM 717 C C . CYS A 1 91 ? -14.880 4.818 -10.161 1.00 98.31 91 CYS A C 1
ATOM 719 O O . CYS A 1 91 ? -14.616 4.056 -11.088 1.00 98.31 91 CYS A O 1
ATOM 721 N N . ARG A 1 92 ? -15.897 4.585 -9.320 1.00 98.38 92 ARG A N 1
ATOM 722 C CA . ARG A 1 92 ? -16.758 3.394 -9.418 1.00 98.38 92 ARG A CA 1
ATOM 723 C C . ARG A 1 92 ? -17.535 3.341 -10.736 1.00 98.38 92 ARG A C 1
ATOM 725 O O . ARG A 1 92 ? -17.506 2.312 -11.396 1.00 98.38 92 ARG A O 1
ATOM 732 N N . GLN A 1 93 ? -18.139 4.453 -11.157 1.00 98.44 93 GLN A N 1
ATOM 733 C CA . GLN A 1 93 ? -18.828 4.532 -12.453 1.00 98.44 93 GLN A CA 1
ATOM 734 C C . GLN A 1 93 ? -17.895 4.213 -13.625 1.00 98.44 93 GLN A C 1
ATOM 736 O O . GLN A 1 93 ? -18.273 3.467 -14.518 1.00 98.44 93 GLN A O 1
ATOM 741 N N . LEU A 1 94 ? -16.665 4.734 -13.609 1.00 98.75 94 LEU A N 1
ATOM 742 C CA . LEU A 1 94 ? -15.674 4.448 -14.647 1.00 98.75 94 LEU A CA 1
ATOM 743 C C . LEU A 1 94 ? -15.270 2.967 -14.670 1.00 98.75 94 LEU A C 1
ATOM 745 O O . LEU A 1 94 ? -15.048 2.423 -15.747 1.00 98.75 94 LEU A O 1
ATOM 749 N N . LEU A 1 95 ? -15.194 2.298 -13.514 1.00 98.44 95 LEU A N 1
ATOM 750 C CA . LEU A 1 95 ? -14.973 0.848 -13.473 1.00 98.44 95 LEU A CA 1
ATOM 751 C C . LEU A 1 95 ? -16.112 0.080 -14.152 1.00 98.44 95 LEU A C 1
ATOM 753 O O . LEU A 1 95 ? -15.848 -0.868 -14.886 1.00 98.44 95 LEU A O 1
ATOM 757 N N . ASP A 1 96 ? -17.356 0.493 -13.923 1.00 98.19 96 ASP A N 1
ATOM 758 C CA . ASP A 1 96 ? -18.522 -0.156 -14.522 1.00 98.19 96 ASP A CA 1
ATOM 759 C C . ASP A 1 96 ? -18.595 0.128 -16.036 1.00 98.19 96 ASP A C 1
ATOM 761 O O . ASP A 1 96 ? -18.786 -0.793 -16.827 1.00 98.19 96 ASP A O 1
ATOM 765 N N . GLU A 1 97 ? -18.301 1.363 -16.464 1.00 98.38 97 GLU A N 1
ATOM 766 C CA . GLU A 1 97 ? -18.146 1.722 -17.882 1.00 98.38 97 GLU A CA 1
ATOM 767 C C . GLU A 1 97 ? -17.064 0.880 -18.576 1.00 98.38 97 GLU A C 1
ATOM 769 O O . GLU A 1 97 ? -17.259 0.437 -19.709 1.00 98.38 97 GLU A O 1
ATOM 774 N N . TYR A 1 98 ? -15.926 0.643 -17.912 1.00 98.38 98 TYR A N 1
ATOM 775 C CA . TYR A 1 98 ? -14.857 -0.199 -18.453 1.00 98.38 98 TYR A CA 1
ATOM 776 C C . TYR A 1 98 ? -15.319 -1.644 -18.649 1.00 98.38 98 TYR A C 1
ATOM 778 O O . TYR A 1 98 ? -15.027 -2.239 -19.686 1.00 98.38 98 TYR A O 1
ATOM 786 N N . ASP A 1 99 ? -16.034 -2.205 -17.671 1.00 96.25 99 ASP A N 1
ATOM 787 C CA . ASP A 1 99 ? -16.525 -3.584 -17.729 1.00 96.25 99 ASP A CA 1
ATOM 788 C C . ASP A 1 99 ? -17.572 -3.767 -18.844 1.00 96.25 99 ASP A C 1
ATOM 790 O O . ASP A 1 99 ? -17.594 -4.809 -19.503 1.00 96.25 99 ASP A O 1
ATOM 794 N N . GLU A 1 100 ? -18.396 -2.749 -19.112 1.00 97.31 100 GLU A N 1
ATOM 795 C CA . GLU A 1 100 ? -19.371 -2.755 -20.212 1.00 97.31 100 GLU A CA 1
ATOM 796 C C . GLU A 1 100 ? -18.722 -2.579 -21.594 1.00 97.31 100 GLU A C 1
ATOM 798 O O . GLU A 1 100 ? -19.127 -3.224 -22.564 1.00 97.31 100 GLU A O 1
ATOM 803 N N . GLN A 1 101 ? -17.725 -1.695 -21.704 1.00 96.88 101 GLN A N 1
ATOM 804 C CA . GLN A 1 101 ? -17.136 -1.284 -22.986 1.00 96.88 101 GLN A CA 1
ATOM 805 C C . GLN A 1 101 ? -15.904 -2.115 -23.380 1.00 96.88 101 GLN A C 1
ATOM 807 O O . GLN A 1 101 ? -15.518 -2.137 -24.550 1.00 96.88 101 GLN A O 1
ATOM 812 N N . GLY A 1 102 ? -15.265 -2.786 -22.419 1.00 96.81 102 GLY A N 1
ATOM 813 C CA . GLY A 1 102 ? -14.021 -3.539 -22.604 1.00 96.81 102 GLY A CA 1
ATOM 814 C C . GLY A 1 102 ? -12.770 -2.669 -22.783 1.00 96.81 102 GLY A C 1
ATOM 815 O O . GLY A 1 102 ? -11.713 -3.180 -23.157 1.00 96.81 102 GLY A O 1
ATOM 816 N N . GLY A 1 103 ? -12.867 -1.358 -22.553 1.00 97.38 103 GLY A N 1
ATOM 817 C CA . GLY A 1 103 ? -11.769 -0.416 -22.733 1.00 97.38 103 GLY A CA 1
ATOM 818 C C . GLY A 1 103 ? -12.179 1.033 -22.487 1.00 97.38 103 GLY A C 1
ATOM 819 O O . GLY A 1 103 ? -13.359 1.348 -22.381 1.00 97.38 103 GLY A O 1
ATOM 820 N N . PHE A 1 104 ? -11.187 1.923 -22.430 1.00 98.44 104 PHE A N 1
ATOM 821 C CA . PHE A 1 104 ? -11.400 3.365 -22.314 1.00 98.44 104 PHE A CA 1
ATOM 822 C C . PHE A 1 104 ? -10.963 4.111 -23.572 1.00 98.44 104 PHE A C 1
ATOM 824 O O . PHE A 1 104 ? -9.949 3.786 -24.195 1.00 98.44 104 PHE A O 1
ATOM 831 N N . SER A 1 105 ? -11.685 5.187 -23.886 1.00 98.25 105 SER A N 1
ATOM 832 C CA . SER A 1 105 ? -11.148 6.288 -24.688 1.00 98.25 105 SER A CA 1
ATOM 833 C C . SER A 1 105 ? -10.035 7.031 -23.932 1.00 98.25 105 SER A C 1
ATOM 835 O O . SER A 1 105 ? -9.907 6.920 -22.713 1.00 98.25 105 SER A O 1
ATOM 837 N N . ALA A 1 106 ? -9.242 7.846 -24.635 1.00 98.06 106 ALA A N 1
ATOM 838 C CA . ALA A 1 106 ? -8.188 8.642 -23.998 1.00 98.06 106 ALA A CA 1
ATOM 839 C C . ALA A 1 106 ? -8.733 9.579 -22.900 1.00 98.06 106 ALA A C 1
ATOM 841 O O . ALA A 1 106 ? -8.149 9.666 -21.824 1.00 98.06 106 ALA A O 1
ATOM 842 N N . ALA A 1 107 ? -9.888 10.212 -23.136 1.00 98.44 107 ALA A N 1
ATOM 843 C CA . ALA A 1 107 ? -10.519 11.109 -22.168 1.00 98.44 107 ALA A CA 1
ATOM 844 C C . ALA A 1 107 ? -10.999 10.368 -20.907 1.00 98.44 107 ALA A C 1
ATOM 846 O O . ALA A 1 107 ? -10.752 10.834 -19.796 1.00 98.44 107 ALA A O 1
ATOM 847 N N . GLN A 1 108 ? -11.622 9.193 -21.066 1.00 98.50 108 GLN A N 1
ATOM 848 C CA . GLN A 1 108 ? -12.009 8.348 -19.927 1.00 98.50 108 GLN A CA 1
ATOM 849 C C . GLN A 1 108 ? -10.782 7.858 -19.155 1.00 98.50 108 GLN A C 1
ATOM 851 O O . GLN A 1 108 ? -10.806 7.839 -17.932 1.00 98.50 108 GLN A O 1
ATOM 856 N N . ALA A 1 109 ? -9.692 7.500 -19.841 1.00 98.56 109 ALA A N 1
ATOM 857 C CA . ALA A 1 109 ? -8.463 7.066 -19.182 1.00 98.56 109 ALA A CA 1
ATOM 858 C C . ALA A 1 109 ? -7.825 8.193 -18.348 1.00 98.56 109 ALA A C 1
ATOM 860 O O . ALA A 1 109 ? -7.399 7.955 -17.218 1.00 98.56 109 ALA A O 1
ATOM 861 N N . GLU A 1 110 ? -7.784 9.423 -18.866 1.00 98.50 110 GLU A N 1
ATOM 862 C CA . GLU A 1 110 ? -7.308 10.593 -18.115 1.00 98.50 110 GLU A CA 1
ATOM 863 C C . GLU A 1 110 ? -8.191 10.894 -16.899 1.00 98.50 110 GLU A 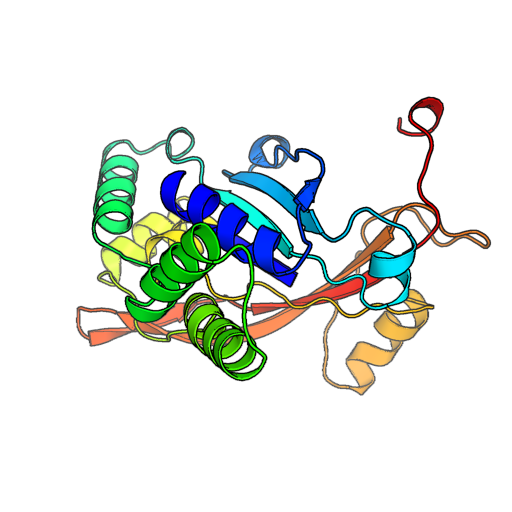C 1
ATOM 865 O O . GLU A 1 110 ? -7.683 11.152 -15.803 1.00 98.50 110 GLU A O 1
ATOM 870 N N . GLU A 1 111 ? -9.513 10.827 -17.070 1.00 98.62 111 GLU A N 1
ATOM 871 C CA . GLU A 1 111 ? -10.463 10.986 -15.972 1.00 98.62 111 GLU A CA 1
ATOM 872 C C . GLU A 1 111 ? -10.282 9.891 -14.916 1.00 98.62 111 GLU A C 1
ATOM 874 O O . GLU A 1 111 ? -10.168 10.196 -13.731 1.00 98.62 111 GLU A O 1
ATOM 879 N N . PHE A 1 112 ? -10.152 8.637 -15.344 1.00 98.62 112 PHE A N 1
ATOM 880 C CA . PHE A 1 112 ? -9.942 7.489 -14.472 1.00 98.62 112 PHE A CA 1
ATOM 881 C C . PHE A 1 112 ? -8.673 7.617 -13.633 1.00 98.62 112 PHE A C 1
ATOM 883 O O . PHE A 1 112 ? -8.706 7.350 -12.430 1.00 98.62 112 PHE A O 1
ATOM 890 N N . VAL A 1 113 ? -7.567 8.074 -14.228 1.00 98.06 113 VAL A N 1
ATOM 891 C CA . VAL A 1 113 ? -6.326 8.338 -13.487 1.00 98.06 113 VAL A CA 1
ATOM 892 C C . VAL A 1 113 ? -6.552 9.412 -12.424 1.00 98.06 113 VAL A C 1
ATOM 894 O O . VAL A 1 113 ? -6.142 9.222 -11.280 1.00 98.06 113 VAL A O 1
ATOM 897 N N . ARG A 1 114 ? -7.221 10.519 -12.764 1.00 98.19 114 ARG A N 1
ATOM 898 C CA . ARG A 1 114 ? -7.508 11.605 -11.814 1.00 98.19 114 ARG A CA 1
ATOM 899 C C . ARG A 1 114 ? -8.392 11.141 -10.656 1.00 98.19 114 ARG A C 1
ATOM 901 O O . ARG A 1 114 ? -8.043 11.396 -9.510 1.00 98.19 114 ARG A O 1
ATOM 908 N N . GLU A 1 115 ? -9.480 10.433 -10.940 1.00 98.25 115 GLU A N 1
ATOM 909 C CA . GLU A 1 115 ? -10.400 9.929 -9.912 1.00 98.25 115 GLU A CA 1
ATOM 910 C C . GLU A 1 115 ? -9.745 8.867 -9.021 1.00 98.25 115 GLU A C 1
ATOM 912 O O . GLU A 1 115 ? -9.912 8.875 -7.804 1.00 98.25 115 GLU A O 1
ATOM 917 N N . THR A 1 116 ? -8.926 7.990 -9.603 1.00 96.25 116 THR A N 1
ATOM 918 C CA . THR A 1 116 ? -8.163 6.984 -8.850 1.00 96.25 116 THR A CA 1
ATOM 919 C C . THR A 1 116 ? -7.097 7.624 -7.954 1.00 96.25 116 THR A C 1
ATOM 921 O O . THR A 1 116 ? -6.817 7.120 -6.866 1.00 96.25 116 THR A O 1
ATOM 924 N N . LEU A 1 117 ? -6.486 8.738 -8.374 1.00 96.56 117 LEU A N 1
ATOM 925 C CA . LEU A 1 117 ? -5.486 9.443 -7.565 1.00 96.56 117 LEU A CA 1
ATOM 926 C C . LEU A 1 117 ? -6.064 9.994 -6.254 1.00 96.56 117 LEU A C 1
ATOM 928 O O . LEU A 1 117 ? -5.326 10.063 -5.268 1.00 96.56 117 LEU A O 1
ATOM 932 N N . GLU A 1 118 ? -7.356 10.332 -6.211 1.00 96.88 118 GLU A N 1
ATOM 933 C CA . GLU A 1 118 ? -8.010 10.803 -4.984 1.00 96.88 118 GLU A CA 1
ATOM 934 C C . GLU A 1 118 ? -8.020 9.730 -3.885 1.00 96.88 118 GLU A C 1
ATOM 936 O O . GLU A 1 118 ? -7.791 10.055 -2.722 1.00 96.88 118 GLU A O 1
ATOM 941 N N . THR A 1 119 ? -8.129 8.444 -4.237 1.00 96.25 119 THR A N 1
ATOM 942 C CA . THR A 1 119 ? -8.050 7.319 -3.282 1.00 96.25 119 THR A CA 1
ATOM 943 C C . THR A 1 119 ? -6.717 7.263 -2.520 1.00 96.25 119 THR A C 1
ATOM 945 O O . THR A 1 119 ? -6.657 6.775 -1.387 1.00 96.25 119 THR A O 1
ATOM 948 N N . PHE A 1 120 ? -5.633 7.767 -3.121 1.00 95.81 120 PHE A N 1
ATOM 949 C CA . PHE A 1 120 ? -4.279 7.717 -2.557 1.00 95.81 120 PHE A CA 1
ATOM 950 C C . PHE A 1 120 ? -3.809 9.051 -1.965 1.00 95.81 120 PHE A C 1
ATOM 952 O O . PHE A 1 120 ? -2.668 9.153 -1.487 1.00 95.81 120 PHE A O 1
ATOM 959 N N . ARG A 1 121 ? -4.654 10.085 -2.011 1.00 94.00 121 ARG A N 1
ATOM 960 C CA . ARG A 1 121 ? -4.327 11.416 -1.506 1.00 94.00 121 ARG A CA 1
ATOM 961 C C . ARG A 1 121 ? -4.193 11.383 0.017 1.00 94.00 121 ARG A C 1
ATOM 963 O O . ARG A 1 121 ? -4.885 10.660 0.723 1.00 94.00 121 ARG A O 1
ATOM 970 N N . TRP A 1 122 ? -3.258 12.174 0.538 1.00 92.75 122 TRP A N 1
ATOM 971 C CA . TRP A 1 122 ? -3.139 12.375 1.980 1.00 92.75 122 TRP A CA 1
ATOM 972 C C . TRP A 1 122 ? -4.188 13.367 2.469 1.00 92.75 122 TRP A C 1
ATOM 974 O O . TRP A 1 122 ? -4.285 14.476 1.937 1.00 92.75 122 TRP A O 1
ATOM 984 N N . HIS A 1 123 ? -4.898 12.987 3.527 1.00 91.19 123 HIS A N 1
ATOM 985 C CA . HIS A 1 123 ? -5.850 13.836 4.228 1.00 91.19 123 HIS A CA 1
ATOM 986 C C . HIS A 1 123 ? -5.363 14.051 5.658 1.00 91.19 123 HIS A C 1
ATOM 988 O O . HIS A 1 123 ? -5.101 13.098 6.383 1.00 91.19 123 HIS A O 1
ATOM 994 N N . ARG A 1 124 ? -5.262 15.316 6.075 1.00 91.12 124 ARG A N 1
ATOM 995 C CA . ARG A 1 124 ? -4.880 15.666 7.455 1.00 91.12 124 ARG A CA 1
ATOM 996 C C . ARG A 1 124 ? -5.989 15.383 8.468 1.00 91.12 124 ARG A C 1
ATOM 998 O O . ARG A 1 124 ? -5.719 15.345 9.661 1.00 91.12 124 ARG A O 1
ATOM 1005 N N . GLN A 1 125 ? -7.225 15.241 8.005 1.00 93.50 125 GLN A N 1
ATOM 1006 C CA . GLN A 1 125 ? -8.389 15.050 8.857 1.00 93.50 125 GLN A CA 1
ATOM 1007 C C . GLN A 1 125 ? -8.615 13.553 9.080 1.00 93.50 125 GLN A C 1
ATOM 1009 O O . GLN A 1 125 ? -8.834 12.807 8.123 1.00 93.50 125 GLN A O 1
ATOM 1014 N N . ALA A 1 126 ? -8.512 13.124 10.335 1.00 94.81 126 ALA A N 1
ATOM 1015 C CA . ALA A 1 126 ? -8.845 11.769 10.741 1.00 94.81 126 ALA A CA 1
ATOM 1016 C C . ALA A 1 126 ? -10.369 11.575 10.754 1.00 94.81 126 ALA A C 1
ATOM 1018 O O . ALA A 1 126 ? -11.134 12.524 10.921 1.00 94.81 126 ALA A O 1
ATOM 1019 N N . THR A 1 127 ? -10.811 10.330 10.606 1.00 96.12 127 THR A N 1
ATOM 1020 C CA . THR A 1 127 ? -12.228 9.929 10.657 1.00 96.12 127 THR A CA 1
ATOM 1021 C C . THR A 1 127 ? -12.704 9.597 12.072 1.00 96.12 127 THR A C 1
ATOM 1023 O O . THR A 1 127 ? -13.850 9.197 12.265 1.00 96.12 127 THR A O 1
ATOM 1026 N N . VAL A 1 128 ? -11.825 9.742 13.065 1.00 96.69 128 VAL A N 1
ATOM 1027 C CA . VAL A 1 128 ? -12.049 9.354 14.461 1.00 96.69 128 VAL A CA 1
ATOM 1028 C C . VAL A 1 128 ? -11.606 10.454 15.422 1.00 96.69 128 VAL A C 1
ATOM 1030 O O . VAL A 1 128 ? -10.869 11.371 15.045 1.00 96.69 128 VAL A O 1
ATOM 1033 N N . ASP A 1 129 ? -12.056 10.355 16.669 1.00 96.50 129 ASP A N 1
ATOM 1034 C CA . ASP A 1 129 ? -11.578 11.182 17.777 1.00 96.50 129 ASP A CA 1
ATOM 1035 C C . ASP A 1 129 ? -10.150 10.790 18.199 1.00 96.50 129 ASP A C 1
ATOM 1037 O O . ASP A 1 129 ? -9.645 9.707 17.870 1.00 96.50 129 ASP A O 1
ATOM 1041 N N . GLU A 1 130 ? -9.491 11.683 18.936 1.00 96.50 130 GLU A N 1
ATOM 1042 C CA . GLU A 1 130 ? -8.122 11.469 19.413 1.00 96.50 130 GLU A CA 1
ATOM 1043 C C . GLU A 1 130 ? -7.977 10.194 20.262 1.00 96.50 130 GLU A C 1
ATOM 1045 O O . GLU A 1 130 ? -6.995 9.462 20.120 1.00 96.50 130 GLU A O 1
ATOM 1050 N N . GLU A 1 131 ? -8.936 9.898 21.142 1.00 96.44 131 GLU A N 1
ATOM 1051 C CA . GLU A 1 131 ? -8.856 8.758 22.060 1.00 96.44 131 GLU A CA 1
ATOM 1052 C C . GLU A 1 131 ? -8.900 7.426 21.303 1.00 96.44 131 GLU A C 1
ATOM 1054 O O . GLU A 1 131 ? -8.082 6.531 21.558 1.00 96.44 131 GLU A O 1
ATOM 1059 N N . THR A 1 132 ? -9.794 7.315 20.322 1.00 96.69 132 THR A N 1
ATOM 1060 C CA . THR A 1 132 ? -9.872 6.181 19.400 1.00 96.69 132 THR A CA 1
ATOM 1061 C C . THR A 1 132 ? -8.565 6.031 18.620 1.00 96.69 132 THR A C 1
ATOM 1063 O O . THR A 1 132 ? -7.998 4.934 18.576 1.00 96.69 132 THR A O 1
ATOM 1066 N N . TYR A 1 133 ? -8.037 7.122 18.049 1.00 96.81 133 TYR A N 1
ATOM 1067 C CA . TYR A 1 133 ? -6.762 7.093 17.328 1.00 96.81 133 TYR A CA 1
ATOM 1068 C C . TYR A 1 133 ? -5.613 6.613 18.221 1.00 96.81 133 TYR A C 1
ATOM 1070 O O . TYR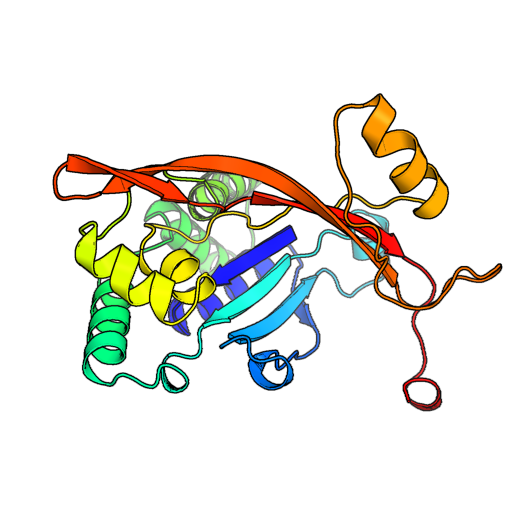 A 1 133 ? -4.862 5.721 17.825 1.00 96.81 133 TYR A O 1
ATOM 1078 N N . LEU A 1 134 ? -5.482 7.162 19.432 1.00 96.06 134 LEU A N 1
ATOM 1079 C CA . LEU A 1 134 ? -4.431 6.784 20.377 1.00 96.06 134 LEU A CA 1
ATOM 1080 C C . LEU A 1 134 ? -4.564 5.322 20.807 1.00 96.06 134 LEU A C 1
ATOM 1082 O O . LEU A 1 134 ? -3.552 4.636 20.937 1.00 96.06 134 LEU A O 1
ATOM 1086 N N . SER A 1 135 ? -5.788 4.829 20.989 1.00 96.62 135 SER A N 1
ATOM 1087 C CA . SER A 1 135 ? -6.044 3.427 21.333 1.00 96.62 135 SER A CA 1
ATOM 1088 C C . SER A 1 135 ? -5.587 2.479 20.219 1.00 96.62 135 SER A C 1
ATOM 1090 O O . SER A 1 135 ? -4.828 1.550 20.484 1.00 96.62 135 SER A O 1
ATOM 1092 N N . LEU A 1 136 ? -5.946 2.765 18.962 1.00 96.75 136 LEU A N 1
ATOM 1093 C CA . LEU A 1 136 ? -5.485 2.000 17.794 1.00 96.75 136 LEU A CA 1
ATOM 1094 C C . LEU A 1 136 ? -3.969 2.123 17.584 1.00 96.75 136 LEU A C 1
ATOM 1096 O O . LEU A 1 136 ? -3.309 1.162 17.192 1.00 96.75 136 LEU A O 1
ATOM 1100 N N . HIS A 1 137 ? -3.397 3.295 17.866 1.00 95.31 137 HIS A N 1
ATOM 1101 C CA . HIS A 1 137 ? -1.968 3.550 17.702 1.00 95.31 137 HIS A CA 1
ATOM 1102 C C . HIS A 1 137 ? -1.117 2.786 18.720 1.00 95.31 137 HIS A C 1
ATOM 1104 O O . HIS A 1 137 ? -0.034 2.314 18.370 1.00 95.31 137 HIS A O 1
ATOM 1110 N N . ARG A 1 138 ? -1.603 2.673 19.966 1.00 95.19 138 ARG A N 1
ATOM 1111 C CA . ARG A 1 138 ? -0.960 1.897 21.037 1.00 95.19 138 ARG A CA 1
ATOM 1112 C C . ARG A 1 138 ? -0.955 0.404 20.737 1.00 95.19 138 ARG A C 1
ATOM 1114 O O . ARG A 1 138 ? 0.039 -0.238 21.048 1.00 95.19 138 ARG A O 1
ATOM 1121 N N . GLU A 1 139 ? -2.023 -0.113 20.128 1.00 94.56 139 GLU A N 1
ATOM 1122 C CA . GLU A 1 139 ? -2.072 -1.503 19.667 1.00 94.56 139 GLU A CA 1
ATOM 1123 C C . GLU A 1 139 ? -0.997 -1.740 18.600 1.00 94.56 139 GLU A C 1
ATOM 1125 O O . GLU A 1 139 ? -0.099 -2.560 18.767 1.00 94.56 139 GLU A O 1
ATOM 1130 N N . HIS A 1 140 ? -1.048 -0.977 17.504 1.00 94.69 140 HIS A N 1
ATOM 1131 C CA . HIS A 1 140 ? 0.009 -0.971 16.502 1.00 94.69 140 HIS A CA 1
ATOM 1132 C C . HIS A 1 140 ? -0.120 0.264 15.604 1.00 94.69 140 HIS A C 1
ATOM 1134 O O . HIS A 1 140 ? -1.180 0.535 15.042 1.00 94.69 140 HIS A O 1
ATOM 1140 N N . ARG A 1 141 ? 0.989 0.970 15.348 1.00 93.31 141 ARG A N 1
ATOM 1141 C CA . ARG A 1 141 ? 1.007 2.207 14.532 1.00 93.31 141 ARG A CA 1
ATOM 1142 C C . ARG A 1 141 ? 0.345 2.046 13.156 1.00 93.31 141 ARG A C 1
ATOM 1144 O O . ARG A 1 141 ? -0.311 2.966 12.682 1.00 93.31 141 ARG A O 1
ATOM 1151 N N . LEU A 1 142 ? 0.513 0.872 12.536 1.00 95.06 142 LEU A N 1
ATOM 1152 C CA . LEU A 1 142 ? -0.122 0.511 11.258 1.00 95.06 142 LEU A CA 1
ATOM 1153 C C . LEU A 1 142 ? -1.652 0.447 11.347 1.00 95.06 142 LEU A C 1
ATOM 1155 O O . LEU A 1 142 ? -2.316 0.840 10.398 1.00 95.06 142 LEU A O 1
ATOM 1159 N N . ILE A 1 143 ? -2.221 -0.029 12.458 1.00 96.88 143 ILE A N 1
ATOM 1160 C CA . ILE A 1 143 ? -3.680 -0.116 12.603 1.00 96.88 143 ILE A CA 1
ATOM 1161 C C . ILE A 1 143 ? -4.270 1.295 12.562 1.00 96.88 143 ILE A C 1
ATOM 1163 O O . ILE A 1 143 ? -5.180 1.545 11.780 1.00 96.88 143 ILE A O 1
ATOM 1167 N N . ALA A 1 144 ? -3.705 2.235 13.327 1.00 96.06 144 ALA A N 1
ATOM 1168 C CA . ALA A 1 144 ? -4.139 3.632 13.288 1.00 96.06 144 ALA A CA 1
ATOM 1169 C C . ALA A 1 144 ? -3.968 4.270 11.896 1.00 96.06 144 ALA A C 1
ATOM 1171 O O . ALA A 1 144 ? -4.851 4.986 11.439 1.00 96.06 144 ALA A O 1
ATOM 1172 N N . ASP A 1 145 ? -2.859 3.988 11.208 1.00 95.62 145 ASP A N 1
ATOM 1173 C CA . ASP A 1 145 ? -2.603 4.451 9.834 1.00 95.62 145 ASP A CA 1
ATOM 1174 C C . ASP A 1 145 ? -3.663 3.967 8.829 1.00 95.62 145 ASP A C 1
ATOM 1176 O O . ASP A 1 145 ? -4.059 4.716 7.944 1.00 95.62 145 ASP A O 1
ATOM 1180 N N . VAL A 1 146 ? -4.161 2.737 8.980 1.00 97.25 146 VAL A N 1
ATOM 1181 C CA . VAL A 1 146 ? -5.164 2.170 8.065 1.00 97.25 146 VAL A CA 1
ATOM 1182 C C . VAL A 1 146 ? -6.585 2.577 8.435 1.00 97.25 146 VAL A C 1
ATOM 1184 O O . VAL A 1 146 ? -7.383 2.858 7.546 1.00 97.25 146 VAL A O 1
ATOM 1187 N N . VAL A 1 147 ? -6.927 2.561 9.723 1.00 98.06 147 VAL A N 1
ATOM 1188 C CA . VAL A 1 147 ? -8.315 2.670 10.200 1.00 98.06 147 VAL A CA 1
ATOM 1189 C C . VAL A 1 147 ? -8.761 4.125 10.338 1.00 98.06 147 VAL A C 1
ATOM 1191 O O . VAL A 1 147 ? -9.910 4.440 10.049 1.00 98.06 147 VAL A O 1
ATOM 1194 N N . CYS A 1 148 ? -7.872 5.025 10.761 1.00 97.12 148 CYS A N 1
ATOM 1195 C CA . CYS A 1 148 ? -8.260 6.367 11.208 1.00 97.12 148 CYS A CA 1
ATOM 1196 C C . CYS A 1 148 ? -8.349 7.415 10.089 1.00 97.12 148 CYS A C 1
ATOM 1198 O O . CYS A 1 148 ? -8.571 8.587 10.386 1.00 97.12 148 CYS A O 1
ATOM 1200 N N . PHE A 1 149 ? -8.131 7.036 8.830 1.00 96.00 149 PHE A N 1
ATOM 1201 C CA . PHE A 1 149 ? -8.054 7.963 7.700 1.00 96.00 149 PHE A CA 1
ATOM 1202 C C . PHE A 1 149 ? -9.090 7.620 6.618 1.00 96.00 149 PHE A C 1
ATOM 1204 O O . PHE A 1 149 ? -9.489 6.457 6.481 1.00 96.00 149 PHE A O 1
ATOM 1211 N N . PRO A 1 150 ? -9.542 8.624 5.841 1.00 93.38 150 PRO A N 1
ATOM 1212 C CA . PRO A 1 150 ? -10.635 8.451 4.883 1.00 93.38 150 PRO A CA 1
ATOM 1213 C C . PRO A 1 150 ? -10.264 7.607 3.656 1.00 93.38 150 PRO A C 1
ATOM 1215 O O . PRO A 1 150 ? -11.157 7.095 2.994 1.00 93.38 150 PRO A O 1
ATOM 1218 N N . GLY A 1 151 ? -8.973 7.450 3.353 1.00 93.50 151 GLY A N 1
ATOM 1219 C CA . GLY A 1 151 ? -8.482 6.715 2.187 1.00 93.50 151 GLY A CA 1
ATOM 1220 C C . GLY A 1 151 ? -7.274 5.840 2.511 1.00 93.50 151 GLY A C 1
ATOM 1221 O O . GLY A 1 151 ? -6.905 5.669 3.672 1.00 93.50 151 GLY A O 1
ATOM 1222 N N . CYS A 1 152 ? -6.634 5.303 1.472 1.00 95.00 152 CYS A N 1
ATOM 1223 C CA . CYS A 1 152 ? -5.403 4.522 1.593 1.00 95.00 152 CYS A CA 1
ATOM 1224 C C . CYS A 1 152 ? -4.215 5.309 1.030 1.00 95.00 152 CYS A C 1
ATOM 1226 O O . CYS A 1 152 ? -3.713 5.029 -0.063 1.00 95.00 152 CYS A O 1
ATOM 1228 N N . HIS A 1 153 ? -3.773 6.330 1.763 1.00 95.06 153 HIS A N 1
ATOM 1229 C CA . HIS A 1 153 ? -2.689 7.201 1.316 1.00 95.06 153 HIS A CA 1
ATOM 1230 C C . HIS A 1 153 ? -1.401 6.433 0.999 1.00 95.06 153 HIS A C 1
ATOM 1232 O O . HIS A 1 153 ? -1.107 5.355 1.523 1.00 95.06 153 HIS A O 1
ATOM 1238 N N . ILE A 1 154 ? -0.593 7.027 0.124 1.00 93.88 154 ILE A N 1
ATOM 1239 C CA . ILE A 1 154 ? 0.733 6.511 -0.216 1.00 93.88 154 ILE A CA 1
ATOM 1240 C C . ILE A 1 154 ? 1.613 6.476 1.043 1.00 93.88 154 ILE A C 1
ATOM 1242 O O . ILE A 1 154 ? 1.933 7.524 1.604 1.00 93.88 154 ILE A O 1
ATOM 1246 N N . ASN A 1 155 ? 2.075 5.281 1.422 1.00 91.88 155 ASN A N 1
ATOM 1247 C CA . ASN A 1 155 ? 3.058 5.104 2.497 1.00 91.88 155 ASN A CA 1
ATOM 1248 C C . ASN A 1 155 ? 4.440 5.606 2.063 1.00 91.88 155 ASN A C 1
ATOM 1250 O O . ASN A 1 155 ? 5.112 6.334 2.791 1.00 91.88 155 ASN A O 1
ATOM 1254 N N . HIS A 1 156 ? 4.859 5.193 0.864 1.00 92.44 156 HIS A N 1
ATOM 1255 C CA . HIS A 1 156 ? 6.091 5.630 0.216 1.00 92.44 156 HIS A CA 1
ATOM 1256 C C . HIS A 1 156 ? 6.040 5.415 -1.306 1.00 92.44 156 HIS A C 1
ATOM 1258 O O . HIS A 1 156 ? 5.367 4.510 -1.821 1.00 92.44 156 HIS A O 1
ATOM 1264 N N . LEU A 1 157 ? 6.797 6.243 -2.030 1.00 94.69 157 LEU A N 1
ATOM 1265 C CA . LEU A 1 157 ? 7.151 6.047 -3.436 1.00 94.69 157 LEU A CA 1
ATOM 1266 C C . LEU A 1 157 ? 8.660 5.855 -3.529 1.00 94.69 157 LEU A C 1
ATOM 1268 O O . LEU A 1 157 ? 9.421 6.773 -3.244 1.00 94.69 157 LEU A O 1
ATOM 1272 N N . THR A 1 158 ? 9.062 4.657 -3.938 1.00 96.81 158 THR A N 1
ATOM 1273 C CA . THR A 1 158 ? 10.459 4.227 -3.974 1.00 96.81 158 THR A CA 1
ATOM 1274 C C . THR A 1 158 ? 11.029 4.408 -5.385 1.00 96.81 158 THR A C 1
ATOM 1276 O O . THR A 1 158 ? 10.589 3.704 -6.302 1.00 96.81 158 THR A O 1
ATOM 1279 N N . PRO A 1 159 ? 11.985 5.329 -5.612 1.00 97.31 159 PRO A N 1
ATOM 1280 C CA . PRO A 1 159 ? 12.705 5.397 -6.871 1.00 97.31 159 PRO A CA 1
ATOM 1281 C C . PRO A 1 159 ? 13.737 4.268 -6.981 1.00 97.31 159 PRO A C 1
ATOM 1283 O O . PRO A 1 159 ? 14.206 3.711 -5.987 1.00 97.31 159 PRO A O 1
ATOM 1286 N N . ARG A 1 160 ? 14.127 3.961 -8.221 1.00 98.19 160 ARG A N 1
ATOM 1287 C CA . ARG A 1 160 ? 15.195 3.003 -8.520 1.00 98.19 160 ARG A CA 1
ATOM 1288 C C . ARG A 1 160 ? 16.535 3.728 -8.652 1.00 98.19 160 ARG A C 1
ATOM 1290 O O . ARG A 1 160 ? 16.642 4.661 -9.441 1.00 98.19 160 ARG A O 1
ATOM 1297 N N . THR A 1 161 ? 17.565 3.231 -7.973 1.00 98.38 161 THR A N 1
ATOM 1298 C CA . THR A 1 161 ? 18.970 3.622 -8.174 1.00 98.38 161 THR A CA 1
ATOM 1299 C C . THR A 1 161 ? 19.800 2.475 -8.760 1.00 98.38 161 THR A C 1
ATOM 1301 O O . THR A 1 161 ? 19.420 1.302 -8.688 1.00 98.38 161 THR A O 1
ATOM 1304 N N . LEU A 1 162 ? 20.937 2.826 -9.365 1.00 98.12 162 LEU A N 1
ATOM 1305 C CA . LEU A 1 162 ? 21.948 1.878 -9.838 1.00 98.12 162 LEU A CA 1
ATOM 1306 C C . LEU A 1 162 ? 22.977 1.523 -8.754 1.00 98.12 162 LEU A C 1
ATOM 1308 O O . LEU A 1 162 ? 23.455 0.393 -8.744 1.00 98.12 162 LEU A O 1
ATOM 1312 N N . ASP A 1 163 ? 23.281 2.452 -7.841 1.00 98.19 163 ASP A N 1
ATOM 1313 C CA . ASP A 1 163 ? 24.195 2.242 -6.710 1.00 98.19 163 ASP A CA 1
ATOM 1314 C C . ASP A 1 163 ? 23.573 2.838 -5.438 1.00 98.19 163 ASP A C 1
ATOM 1316 O O . ASP A 1 163 ? 23.522 4.057 -5.246 1.00 98.19 163 ASP A O 1
ATOM 1320 N N . ILE A 1 164 ? 23.037 1.963 -4.586 1.00 98.31 164 ILE A N 1
ATOM 1321 C CA . ILE A 1 164 ? 22.398 2.354 -3.328 1.00 98.31 164 ILE A CA 1
ATOM 1322 C C . ILE A 1 164 ? 23.408 2.834 -2.287 1.00 98.31 164 ILE A C 1
ATOM 1324 O O . ILE A 1 164 ? 23.067 3.710 -1.498 1.00 98.31 164 ILE A O 1
ATOM 1328 N N . ASP A 1 165 ? 24.645 2.326 -2.310 1.00 98.00 165 ASP A N 1
ATOM 1329 C CA . ASP A 1 165 ? 25.683 2.739 -1.362 1.00 98.00 165 ASP A CA 1
ATOM 1330 C C . ASP A 1 165 ? 26.077 4.195 -1.647 1.00 98.00 165 ASP A C 1
ATOM 1332 O O . ASP A 1 165 ? 26.169 5.020 -0.735 1.00 98.00 165 ASP A O 1
ATOM 1336 N N . ARG A 1 166 ? 26.227 4.545 -2.934 1.00 97.75 166 ARG A N 1
ATOM 1337 C CA . ARG A 1 166 ? 26.508 5.925 -3.344 1.00 97.75 166 ARG A CA 1
ATOM 1338 C C . ARG A 1 166 ? 25.361 6.869 -2.993 1.00 97.75 166 ARG A C 1
ATOM 1340 O O . ARG A 1 166 ? 25.623 7.955 -2.485 1.00 97.75 166 ARG A O 1
ATOM 1347 N N . VAL A 1 167 ? 24.113 6.466 -3.239 1.00 97.56 167 VAL A N 1
ATOM 1348 C CA . VAL A 1 167 ? 22.946 7.291 -2.887 1.00 97.56 167 VAL A CA 1
ATOM 1349 C C . VAL A 1 167 ? 22.848 7.492 -1.375 1.00 97.56 167 VAL A C 1
ATOM 1351 O O . VAL A 1 167 ? 22.684 8.628 -0.942 1.00 97.56 167 VAL A O 1
ATOM 1354 N N . GLN A 1 168 ? 23.002 6.437 -0.568 1.00 96.81 168 GLN A N 1
ATOM 1355 C CA . GLN A 1 168 ? 22.941 6.543 0.894 1.00 96.81 168 GLN A CA 1
ATOM 1356 C C . GLN A 1 168 ? 24.018 7.496 1.438 1.00 96.81 168 GLN A C 1
ATOM 1358 O O . GLN A 1 168 ? 23.721 8.306 2.312 1.00 96.81 168 GLN A O 1
ATOM 1363 N N . ALA A 1 169 ? 25.238 7.459 0.889 1.00 96.75 169 ALA A N 1
ATOM 1364 C CA . ALA A 1 169 ? 26.317 8.367 1.284 1.00 96.75 169 ALA A CA 1
ATOM 1365 C C . ALA A 1 169 ? 26.038 9.841 0.930 1.00 96.75 169 ALA A C 1
ATOM 1367 O O . ALA A 1 169 ? 26.467 10.729 1.658 1.00 96.75 169 ALA A O 1
ATOM 1368 N N . MET A 1 170 ? 25.311 10.102 -0.163 1.00 97.31 170 MET A N 1
ATOM 1369 C CA . MET A 1 170 ? 24.967 11.459 -0.615 1.00 97.31 170 MET A CA 1
ATOM 1370 C C . MET A 1 170 ? 23.711 12.030 0.059 1.00 97.31 170 MET A C 1
ATOM 1372 O O . MET A 1 170 ? 23.508 13.241 0.048 1.00 97.31 170 MET A O 1
ATOM 1376 N N . MET A 1 171 ? 22.854 11.189 0.645 1.00 96.44 171 MET A N 1
ATOM 1377 C CA . MET A 1 171 ? 21.605 11.631 1.276 1.00 96.44 171 MET A CA 1
ATOM 1378 C C . MET A 1 171 ? 21.806 12.751 2.323 1.00 96.44 171 MET A C 1
ATOM 1380 O O . MET A 1 171 ? 21.079 13.745 2.230 1.00 96.44 171 MET A O 1
ATOM 1384 N N . PRO A 1 172 ? 22.793 12.686 3.247 1.00 95.50 172 PRO A N 1
ATOM 1385 C CA . PRO A 1 172 ? 23.023 13.758 4.221 1.00 95.50 172 PRO A CA 1
ATOM 1386 C C . PRO A 1 172 ? 23.400 15.102 3.587 1.00 95.50 172 PRO A C 1
ATOM 1388 O O . PRO A 1 172 ? 22.976 16.145 4.080 1.00 95.50 172 PRO A O 1
ATOM 1391 N N . GLU A 1 173 ? 24.129 15.091 2.466 1.00 96.31 173 GLU A N 1
ATOM 1392 C CA . GLU A 1 173 ? 24.482 16.306 1.708 1.00 96.31 173 GLU A CA 1
ATOM 1393 C C . GLU A 1 173 ? 23.236 16.993 1.120 1.00 96.31 173 GLU A C 1
ATOM 1395 O O . GLU A 1 173 ? 23.241 18.194 0.864 1.00 96.31 173 GLU A O 1
ATOM 1400 N N . CYS A 1 174 ? 22.147 16.241 0.947 1.00 93.88 174 CYS A N 1
ATOM 1401 C CA . CYS A 1 174 ? 20.840 16.720 0.497 1.00 93.88 174 CYS A CA 1
ATOM 1402 C C . CYS A 1 174 ? 19.826 16.893 1.646 1.00 93.88 174 CYS A C 1
ATOM 1404 O O . CYS A 1 174 ? 18.630 17.020 1.388 1.00 93.88 174 CYS A O 1
ATOM 1406 N N . GLY A 1 175 ? 20.268 16.870 2.909 1.00 92.56 175 GLY A N 1
ATOM 1407 C CA . GLY A 1 175 ? 19.394 17.039 4.076 1.00 92.56 175 GLY A CA 1
ATOM 1408 C C . GLY A 1 175 ? 18.517 15.825 4.406 1.00 92.56 175 GLY A C 1
ATOM 1409 O O . GLY A 1 175 ? 17.549 15.953 5.153 1.00 92.56 175 GLY A O 1
ATOM 1410 N N . ILE A 1 176 ? 18.836 14.646 3.864 1.00 92.38 176 ILE A N 1
ATOM 1411 C CA . ILE A 1 176 ? 18.126 13.393 4.134 1.00 92.38 176 ILE A CA 1
ATOM 1412 C C . ILE A 1 176 ? 18.966 12.544 5.088 1.00 92.38 176 ILE A C 1
ATOM 1414 O O . ILE A 1 176 ? 20.113 12.220 4.795 1.00 92.38 176 ILE A O 1
ATOM 1418 N N . THR A 1 177 ? 18.380 12.120 6.207 1.00 92.25 177 THR A N 1
ATOM 1419 C CA . THR A 1 177 ? 19.033 11.202 7.153 1.00 92.25 177 THR A CA 1
ATOM 1420 C C . THR A 1 177 ? 18.555 9.767 6.905 1.00 92.25 177 THR A C 1
ATOM 1422 O O . THR A 1 177 ? 17.459 9.410 7.358 1.00 92.25 177 THR A O 1
ATOM 1425 N N . PRO A 1 178 ? 19.327 8.923 6.191 1.00 92.19 178 PRO A N 1
ATOM 1426 C CA . PRO A 1 178 ? 18.963 7.529 5.984 1.00 92.19 178 PRO A CA 1
ATOM 1427 C C . PRO A 1 178 ? 19.122 6.699 7.250 1.00 92.19 178 PRO A C 1
ATOM 1429 O O . PRO A 1 178 ? 19.959 6.979 8.109 1.00 92.19 178 PRO A O 1
ATOM 1432 N N . LYS A 1 179 ? 18.368 5.601 7.327 1.00 92.81 179 LYS A N 1
ATOM 1433 C CA . LYS A 1 179 ? 18.750 4.499 8.206 1.00 92.81 179 LYS A CA 1
ATOM 1434 C C . LYS A 1 179 ? 20.103 3.951 7.761 1.00 92.81 179 LYS A C 1
ATOM 1436 O O . LYS A 1 179 ? 20.380 3.846 6.570 1.00 92.81 179 LYS A O 1
ATOM 1441 N N . ILE A 1 180 ? 20.921 3.557 8.734 1.00 90.12 180 ILE A N 1
ATOM 1442 C CA . ILE A 1 180 ? 22.242 2.963 8.480 1.00 90.12 180 ILE A CA 1
ATOM 1443 C C . ILE A 1 180 ? 22.092 1.613 7.767 1.00 90.12 180 ILE A C 1
ATOM 1445 O O . ILE A 1 180 ? 22.831 1.310 6.834 1.00 90.12 180 ILE A O 1
ATOM 1449 N N . LEU A 1 181 ? 21.113 0.808 8.187 1.00 95.12 181 LEU A N 1
ATOM 1450 C CA . LEU A 1 181 ? 20.881 -0.518 7.628 1.00 95.12 181 LEU A CA 1
ATOM 1451 C C . LEU A 1 181 ? 20.369 -0.431 6.180 1.00 95.12 181 LEU A C 1
ATOM 1453 O O . LEU A 1 181 ? 19.382 0.252 5.895 1.00 95.12 181 LEU A O 1
ATOM 1457 N N . ILE A 1 182 ? 21.028 -1.175 5.291 1.00 96.69 182 ILE A N 1
ATOM 1458 C CA . ILE A 1 182 ? 20.515 -1.532 3.968 1.00 96.69 182 ILE A CA 1
ATOM 1459 C C . ILE A 1 182 ? 20.003 -2.969 4.057 1.00 96.69 182 ILE A C 1
ATOM 1461 O O . ILE A 1 182 ? 20.765 -3.884 4.365 1.00 96.69 182 ILE A O 1
ATOM 1465 N N . GLU A 1 183 ? 18.718 -3.156 3.792 1.00 96.50 183 GLU A N 1
ATOM 1466 C CA . GLU A 1 183 ? 18.072 -4.464 3.740 1.00 96.50 183 GLU A CA 1
ATOM 1467 C C . GLU A 1 183 ? 18.370 -5.165 2.407 1.00 96.50 183 GLU A C 1
ATOM 1469 O O . GLU A 1 183 ? 18.599 -4.512 1.384 1.00 96.50 183 GLU A O 1
ATOM 1474 N N . GLY A 1 184 ? 18.331 -6.499 2.411 1.00 96.62 184 GLY A N 1
ATOM 1475 C CA . GLY A 1 184 ? 18.663 -7.337 1.257 1.00 96.62 184 GLY A CA 1
ATOM 1476 C C . GLY A 1 184 ? 20.084 -7.919 1.321 1.00 96.62 184 GLY A C 1
ATOM 1477 O O . GLY A 1 184 ? 20.723 -7.899 2.373 1.00 96.62 184 GLY A O 1
ATOM 1478 N N . PRO A 1 185 ? 20.590 -8.492 0.215 1.00 96.94 185 PRO A N 1
ATOM 1479 C CA . PRO A 1 185 ? 21.931 -9.063 0.169 1.00 96.94 185 PRO A CA 1
ATOM 1480 C C . PRO A 1 185 ? 23.017 -7.976 0.315 1.00 96.94 185 PRO A C 1
ATOM 1482 O O . PRO A 1 185 ? 22.765 -6.800 0.029 1.00 96.94 185 PRO A O 1
ATOM 1485 N N . PRO A 1 186 ? 24.255 -8.347 0.699 1.00 97.19 186 PRO A N 1
ATOM 1486 C CA . PRO A 1 186 ? 25.379 -7.411 0.718 1.00 97.19 186 PRO A CA 1
ATOM 1487 C C . PRO A 1 186 ? 25.714 -6.893 -0.693 1.00 97.19 186 PRO A C 1
ATOM 1489 O O . PRO A 1 186 ? 25.194 -7.388 -1.698 1.00 97.19 186 PRO A O 1
ATOM 1492 N N . ARG A 1 187 ? 26.614 -5.904 -0.786 1.00 97.62 187 ARG A N 1
ATOM 1493 C CA . ARG A 1 187 ? 27.137 -5.402 -2.069 1.00 97.62 187 ARG A CA 1
ATOM 1494 C C . ARG A 1 187 ? 27.758 -6.547 -2.878 1.00 97.62 187 ARG A C 1
ATOM 1496 O O . ARG A 1 187 ? 28.491 -7.375 -2.341 1.00 97.62 187 ARG A O 1
ATOM 1503 N N . ARG A 1 188 ? 27.458 -6.590 -4.178 1.00 97.50 188 ARG A N 1
ATOM 1504 C CA . ARG A 1 188 ? 27.923 -7.617 -5.123 1.00 97.50 188 ARG A CA 1
ATOM 1505 C C . ARG A 1 188 ? 28.227 -6.985 -6.474 1.00 97.50 188 ARG A C 1
ATOM 1507 O O . ARG A 1 188 ? 27.547 -6.040 -6.862 1.00 97.50 188 ARG A O 1
ATOM 1514 N N . GLU A 1 189 ? 29.171 -7.569 -7.207 1.00 97.38 189 GLU A N 1
ATOM 1515 C CA . GLU A 1 189 ? 29.423 -7.223 -8.615 1.00 97.38 189 GLU A CA 1
ATOM 1516 C C . GLU A 1 189 ? 28.219 -7.544 -9.506 1.00 97.38 189 GLU A C 1
ATOM 1518 O O . GLU A 1 189 ? 27.874 -6.772 -10.393 1.00 97.38 189 GLU A O 1
ATOM 1523 N N . VAL A 1 190 ? 27.536 -8.659 -9.220 1.00 97.56 190 VAL A N 1
ATOM 1524 C CA . VAL A 1 190 ? 26.263 -9.038 -9.843 1.00 97.56 190 VAL A CA 1
ATOM 1525 C C . VAL A 1 190 ? 25.169 -8.976 -8.772 1.00 97.56 190 VAL A C 1
ATOM 1527 O O . VAL A 1 190 ? 25.041 -9.916 -7.971 1.00 97.56 190 VAL A O 1
ATOM 1530 N N . PRO A 1 191 ? 24.409 -7.865 -8.699 1.00 97.88 191 PRO A N 1
ATOM 1531 C CA . PRO A 1 191 ? 23.325 -7.713 -7.739 1.00 97.88 191 PRO A CA 1
ATOM 1532 C C . PRO A 1 191 ? 22.233 -8.763 -7.957 1.00 97.88 191 PRO A C 1
ATOM 1534 O O . PRO A 1 191 ? 21.844 -9.046 -9.090 1.00 97.88 191 PRO A O 1
ATOM 1537 N N . ILE A 1 192 ? 21.699 -9.297 -6.863 1.00 97.69 192 ILE A N 1
ATOM 1538 C CA . ILE A 1 192 ? 20.577 -10.246 -6.851 1.00 97.69 192 ILE A CA 1
ATOM 1539 C C . ILE A 1 192 ? 19.421 -9.651 -6.050 1.00 97.69 192 ILE A C 1
ATOM 1541 O O . ILE A 1 192 ? 19.657 -8.841 -5.154 1.00 97.69 192 ILE A O 1
ATOM 1545 N N . LEU A 1 193 ? 18.189 -10.065 -6.354 1.00 96.81 193 LEU A N 1
ATOM 1546 C CA . LEU A 1 193 ? 16.973 -9.570 -5.700 1.00 96.81 193 LEU A CA 1
ATOM 1547 C C . LEU A 1 193 ? 16.931 -8.032 -5.691 1.00 96.81 193 LEU A C 1
ATOM 1549 O O . LEU A 1 193 ? 16.955 -7.403 -6.750 1.00 96.81 193 LEU A O 1
ATOM 1553 N N . LEU A 1 194 ? 16.863 -7.421 -4.512 1.00 98.12 194 LEU A N 1
ATOM 1554 C CA . LEU A 1 194 ? 16.976 -5.984 -4.334 1.00 98.12 194 LEU A CA 1
ATOM 1555 C C . LEU A 1 194 ? 17.687 -5.656 -3.027 1.00 98.12 194 LEU A C 1
ATOM 1557 O O . LEU A 1 194 ? 17.664 -6.449 -2.087 1.00 98.12 194 LEU A O 1
ATOM 1561 N N . ARG A 1 195 ? 18.279 -4.466 -2.988 1.00 98.44 195 ARG A N 1
ATOM 1562 C CA . ARG A 1 195 ? 18.747 -3.797 -1.775 1.00 98.44 195 ARG A CA 1
ATOM 1563 C C . ARG A 1 195 ? 17.905 -2.547 -1.561 1.00 98.44 195 ARG A C 1
ATOM 1565 O O . ARG A 1 195 ? 17.615 -1.859 -2.541 1.00 98.44 195 ARG A O 1
ATOM 1572 N N . GLN A 1 196 ? 17.536 -2.244 -0.322 1.00 97.44 196 GLN A N 1
ATOM 1573 C CA . GLN A 1 196 ? 16.719 -1.068 -0.008 1.00 97.44 196 GLN A CA 1
ATOM 1574 C C . GLN A 1 196 ? 17.112 -0.419 1.317 1.00 97.44 196 GLN A C 1
ATOM 1576 O O . GLN A 1 196 ? 17.640 -1.076 2.212 1.00 97.44 196 GLN A O 1
ATOM 1581 N N . THR A 1 197 ? 16.841 0.875 1.452 1.00 95.44 197 THR A N 1
ATOM 1582 C CA . THR A 1 197 ? 16.912 1.576 2.739 1.00 95.44 197 THR A CA 1
ATOM 1583 C C . THR A 1 197 ? 15.812 2.628 2.826 1.00 95.44 197 THR A C 1
ATOM 1585 O O . THR A 1 197 ? 15.262 3.056 1.808 1.00 95.44 197 THR A O 1
ATOM 1588 N N . SER A 1 198 ? 15.483 3.035 4.050 1.00 93.38 198 SER A N 1
ATOM 1589 C CA . SER A 1 198 ? 14.428 4.005 4.343 1.00 93.38 198 SER A CA 1
ATOM 1590 C C . SER A 1 198 ? 14.955 5.201 5.126 1.00 93.38 198 SER A C 1
ATOM 1592 O O . SER A 1 198 ? 16.007 5.148 5.762 1.00 93.38 198 SER A O 1
ATOM 1594 N N . PHE A 1 199 ? 14.201 6.293 5.095 1.00 90.88 199 PHE A N 1
ATOM 1595 C CA . PHE A 1 199 ? 14.476 7.519 5.838 1.00 90.88 199 PHE A CA 1
ATOM 1596 C C . PHE A 1 199 ? 13.169 8.136 6.335 1.00 90.88 199 PHE A C 1
ATOM 1598 O O . PHE A 1 199 ? 12.105 7.937 5.745 1.00 90.88 199 PHE A O 1
ATOM 1605 N N . LYS A 1 200 ? 13.224 8.884 7.441 1.00 83.94 200 LYS A N 1
ATOM 1606 C CA . LYS A 1 200 ? 12.070 9.676 7.890 1.00 83.94 200 LYS A CA 1
ATOM 1607 C C . LYS A 1 200 ? 11.896 10.824 6.894 1.00 83.94 200 LYS A C 1
ATOM 1609 O O . LYS A 1 200 ? 12.823 11.609 6.731 1.00 83.94 200 LYS A O 1
ATOM 1614 N N . ALA A 1 201 ? 10.750 10.890 6.215 1.00 75.69 201 ALA A N 1
ATOM 1615 C CA . ALA A 1 201 ? 10.491 11.957 5.252 1.00 75.69 201 ALA A CA 1
ATOM 1616 C C . ALA A 1 201 ? 9.784 13.133 5.930 1.00 75.69 201 ALA A C 1
ATOM 1618 O O . ALA A 1 201 ? 10.334 14.228 5.967 1.00 75.69 201 ALA A O 1
ATOM 1619 N N . LEU A 1 202 ? 8.589 12.911 6.489 1.00 81.56 202 LEU A N 1
ATOM 1620 C CA . LEU A 1 202 ? 7.759 13.976 7.061 1.00 81.56 202 LEU A CA 1
ATOM 1621 C C . LEU A 1 202 ? 6.921 13.465 8.242 1.00 81.56 202 LEU A C 1
ATOM 1623 O O . LEU A 1 202 ? 6.384 12.355 8.208 1.00 81.56 202 LEU A O 1
ATOM 1627 N N . GLU A 1 203 ? 6.791 14.296 9.276 1.00 82.00 203 GLU A N 1
ATOM 1628 C CA . GLU A 1 203 ? 5.703 14.198 10.254 1.00 82.00 203 GLU A CA 1
ATOM 1629 C C . GLU A 1 203 ? 4.580 15.127 9.817 1.00 82.00 203 GLU A C 1
ATOM 1631 O O . GLU A 1 203 ? 4.810 16.305 9.547 1.00 82.00 203 GLU A O 1
ATOM 1636 N N . GLU A 1 204 ? 3.372 14.585 9.726 1.00 85.38 204 GLU A N 1
ATOM 1637 C CA . GLU A 1 204 ? 2.202 15.328 9.281 1.00 85.38 204 GLU A CA 1
ATOM 1638 C C . GLU A 1 204 ? 1.334 15.664 10.495 1.00 85.38 204 GLU A C 1
ATOM 1640 O O . GLU A 1 204 ? 1.151 14.846 11.405 1.00 85.38 204 GLU A O 1
ATOM 1645 N N . GLN A 1 205 ? 0.795 16.881 10.507 1.00 89.31 205 GLN A N 1
ATOM 1646 C CA . GLN A 1 205 ? -0.229 17.261 11.474 1.00 89.31 205 GLN A CA 1
ATOM 1647 C C . GLN A 1 205 ? -1.531 16.525 11.159 1.00 89.31 205 GLN A C 1
ATOM 1649 O O . GLN A 1 205 ? -1.930 16.439 9.993 1.00 89.31 205 GLN A O 1
ATOM 1654 N N . VAL A 1 206 ? -2.191 16.037 12.208 1.00 91.94 206 VAL A N 1
ATOM 1655 C CA . VAL A 1 206 ? -3.500 15.387 12.131 1.00 91.94 206 VAL A CA 1
ATOM 1656 C C . VAL A 1 206 ? -4.516 16.177 12.939 1.00 91.94 206 VAL A C 1
ATOM 1658 O O . VAL A 1 206 ? -4.226 16.615 14.050 1.00 91.94 206 VAL A O 1
ATOM 1661 N N . LEU A 1 207 ? -5.700 16.351 12.358 1.00 93.88 207 LEU A N 1
ATOM 1662 C CA . LEU A 1 207 ? -6.865 16.954 12.993 1.00 93.88 207 LEU A CA 1
ATOM 1663 C C . LEU A 1 207 ? -7.896 15.858 13.252 1.00 93.88 207 LEU A C 1
ATOM 1665 O O . LEU A 1 207 ? -8.314 15.177 12.313 1.00 93.88 207 LEU A O 1
ATOM 1669 N N . PHE A 1 208 ? -8.282 15.684 14.510 1.00 94.94 208 PHE A N 1
ATOM 1670 C CA . PHE A 1 208 ? -9.298 14.716 14.915 1.00 94.94 208 PHE A CA 1
ATOM 1671 C C . PHE A 1 208 ? -10.704 15.315 14.825 1.00 94.94 208 PHE A C 1
ATOM 1673 O O . PHE A 1 208 ? -10.869 16.535 14.752 1.00 94.94 208 PHE A O 1
ATOM 1680 N N . VAL A 1 209 ? -11.731 14.461 14.824 1.00 93.38 209 VAL A N 1
ATOM 1681 C CA . VAL A 1 209 ? -13.131 14.918 14.717 1.00 93.38 209 VAL A CA 1
ATOM 1682 C C . VAL A 1 209 ? -13.602 15.704 15.947 1.00 93.38 209 VAL A C 1
ATOM 1684 O O . VAL A 1 209 ? -14.539 16.484 15.838 1.00 93.38 209 VAL A O 1
ATOM 1687 N N . ASP A 1 210 ? -12.938 15.541 17.096 1.00 92.31 210 ASP A N 1
ATOM 1688 C CA . ASP A 1 210 ? -13.151 16.306 18.332 1.00 92.31 210 ASP A CA 1
ATOM 1689 C C . ASP A 1 210 ? -12.328 17.612 18.380 1.00 92.31 210 ASP A C 1
ATOM 1691 O O . ASP A 1 210 ? -12.062 18.146 19.454 1.00 92.31 210 ASP A O 1
ATOM 1695 N N . GLU A 1 211 ? -11.907 18.116 17.211 1.00 87.88 211 GLU A N 1
ATOM 1696 C CA . GLU A 1 211 ? -11.152 19.365 16.987 1.00 87.88 211 GLU A CA 1
ATOM 1697 C C . GLU A 1 211 ? -9.768 19.434 17.653 1.00 87.88 211 GLU A C 1
ATOM 1699 O O . GLU A 1 211 ? -9.088 20.465 17.623 1.00 87.88 211 GLU A O 1
ATOM 1704 N N . LYS A 1 212 ? -9.294 18.319 18.207 1.00 89.00 212 LYS A N 1
ATOM 1705 C CA . LYS A 1 212 ? -7.945 18.216 18.757 1.00 89.00 212 LYS A CA 1
ATOM 1706 C C . LYS A 1 212 ? -6.898 18.040 17.665 1.00 89.00 212 LYS A C 1
ATOM 1708 O O . LYS A 1 212 ? -7.163 17.529 16.574 1.00 89.00 212 LYS A O 1
ATOM 1713 N N . GLN A 1 213 ? -5.674 18.447 17.989 1.00 90.56 213 GLN A N 1
ATOM 1714 C CA . GLN A 1 213 ? -4.522 18.354 17.099 1.00 90.56 213 GLN A CA 1
ATOM 1715 C C . GLN A 1 213 ? -3.541 17.300 17.602 1.00 90.56 213 GLN A C 1
ATOM 1717 O O . GLN A 1 213 ? -3.174 17.292 18.774 1.00 90.56 213 GLN A O 1
ATOM 1722 N N . GLY A 1 214 ? -3.067 16.458 16.690 1.00 88.75 214 GLY A N 1
ATOM 1723 C CA . GLY A 1 214 ? -2.024 15.475 16.947 1.00 88.75 214 GLY A CA 1
ATOM 1724 C C . GLY A 1 214 ? -1.002 15.418 15.819 1.00 88.75 214 GLY A C 1
ATOM 1725 O O . GLY A 1 214 ? -1.003 16.225 14.884 1.00 88.75 214 GLY A O 1
ATOM 1726 N N . THR A 1 215 ? -0.116 14.430 15.892 1.00 85.62 215 THR A N 1
ATOM 1727 C CA . THR A 1 215 ? 0.844 14.134 14.828 1.00 85.62 215 THR A CA 1
ATOM 1728 C C . THR A 1 215 ? 0.731 12.682 14.396 1.00 85.62 215 THR A C 1
ATOM 1730 O O . THR A 1 215 ? 0.448 11.776 15.186 1.00 85.62 215 THR A O 1
ATOM 1733 N N . HIS A 1 216 ? 0.969 12.453 13.110 1.00 83.44 216 HIS A N 1
ATOM 1734 C CA . HIS A 1 216 ? 1.054 11.118 12.550 1.00 83.44 216 HIS A CA 1
ATOM 1735 C C . HIS A 1 216 ? 2.283 11.011 11.654 1.00 83.44 216 HIS A C 1
ATOM 1737 O O . HIS A 1 216 ? 2.512 11.807 10.741 1.00 83.44 216 HIS A O 1
ATOM 1743 N N . THR A 1 217 ? 3.102 9.998 11.920 1.00 73.31 217 THR A N 1
ATOM 1744 C CA . THR A 1 217 ? 4.239 9.668 11.061 1.00 73.31 217 THR A CA 1
ATOM 1745 C C . THR A 1 217 ? 3.748 8.795 9.905 1.00 73.31 217 THR A C 1
ATOM 1747 O O . THR A 1 217 ? 3.922 7.579 9.936 1.00 73.31 217 THR A O 1
ATOM 1750 N N . ALA A 1 218 ? 3.126 9.411 8.899 1.00 60.62 218 ALA A N 1
ATOM 1751 C CA . ALA A 1 218 ? 2.628 8.683 7.726 1.00 60.62 218 ALA A CA 1
ATOM 1752 C C . ALA A 1 218 ? 3.732 8.343 6.721 1.00 60.62 218 ALA A C 1
ATOM 1754 O O . ALA A 1 218 ? 3.634 7.355 5.998 1.00 60.62 218 ALA A O 1
ATOM 1755 N N . ARG A 1 219 ? 4.770 9.184 6.617 1.00 71.38 219 ARG A N 1
ATOM 1756 C CA . ARG A 1 219 ? 5.621 9.211 5.423 1.00 71.38 219 ARG A CA 1
ATOM 1757 C C . ARG A 1 219 ? 7.063 8.856 5.737 1.00 71.38 219 ARG A C 1
ATOM 1759 O O . ARG A 1 219 ? 7.824 9.646 6.303 1.00 71.38 219 ARG A O 1
ATOM 1766 N N . PHE A 1 220 ? 7.444 7.668 5.292 1.00 81.81 220 PHE A N 1
ATOM 1767 C CA . PHE A 1 220 ? 8.841 7.296 5.126 1.00 81.81 220 PHE A CA 1
ATOM 1768 C C . PHE A 1 220 ? 9.213 7.467 3.659 1.00 81.81 220 PHE A C 1
ATOM 1770 O O . PHE A 1 220 ? 8.413 7.210 2.765 1.00 81.81 220 PHE A O 1
ATOM 1777 N N . GLY A 1 221 ? 10.429 7.927 3.411 1.00 90.00 221 GLY A N 1
ATOM 1778 C CA . GLY A 1 221 ? 11.034 7.788 2.101 1.00 90.00 221 GLY A CA 1
ATOM 1779 C C . GLY A 1 221 ? 11.743 6.445 2.014 1.00 90.00 221 GLY A C 1
ATOM 1780 O O . GLY A 1 221 ? 12.207 5.910 3.024 1.00 90.00 221 GLY A O 1
ATOM 1781 N N . GLU A 1 222 ? 11.830 5.904 0.810 1.00 95.56 222 GLU A N 1
ATOM 1782 C CA . GLU A 1 222 ? 12.527 4.654 0.533 1.00 95.56 222 GLU A CA 1
ATOM 1783 C C . GLU A 1 222 ? 13.287 4.789 -0.787 1.00 95.56 222 GLU A C 1
ATOM 1785 O O . GLU A 1 222 ? 12.883 5.554 -1.664 1.00 95.56 222 GLU A O 1
ATOM 1790 N N . ILE A 1 223 ? 14.388 4.055 -0.931 1.00 97.00 223 ILE A N 1
ATOM 1791 C CA . ILE A 1 223 ? 15.153 3.924 -2.174 1.00 97.00 223 ILE A CA 1
ATOM 1792 C C . ILE A 1 223 ? 15.503 2.452 -2.401 1.00 97.00 223 ILE A C 1
ATOM 1794 O O . ILE A 1 223 ? 15.835 1.744 -1.449 1.00 97.00 223 ILE A O 1
ATOM 1798 N N . GLU A 1 224 ? 15.475 1.995 -3.656 1.00 98.12 224 GLU A N 1
ATOM 1799 C CA . GLU A 1 224 ? 15.797 0.607 -4.003 1.00 98.12 224 GLU A CA 1
ATOM 1800 C C . GLU A 1 224 ? 16.821 0.483 -5.141 1.00 98.12 224 GLU A C 1
ATOM 1802 O O . GLU A 1 224 ? 16.786 1.213 -6.132 1.00 98.12 224 GLU A O 1
ATOM 1807 N N . GLN A 1 225 ? 17.695 -0.518 -5.044 1.00 98.56 225 GLN A N 1
ATOM 1808 C CA . GLN A 1 225 ? 18.526 -1.014 -6.140 1.00 98.56 225 GLN A CA 1
ATOM 1809 C C . GLN A 1 225 ? 18.089 -2.438 -6.479 1.00 98.56 225 GLN A C 1
ATOM 1811 O O . GLN A 1 225 ? 18.142 -3.328 -5.634 1.00 98.56 225 GLN A O 1
ATOM 1816 N N . ARG A 1 226 ? 17.684 -2.669 -7.731 1.00 98.00 226 ARG A N 1
ATOM 1817 C CA . ARG A 1 226 ? 17.197 -3.976 -8.203 1.00 98.00 226 ARG A CA 1
ATOM 1818 C C . ARG A 1 226 ? 18.254 -4.716 -9.013 1.00 98.00 226 ARG A C 1
ATOM 1820 O O . ARG A 1 226 ? 18.773 -4.166 -9.984 1.00 98.00 226 ARG A O 1
ATOM 1827 N N . GLY A 1 227 ? 18.522 -5.954 -8.609 1.00 97.56 227 GLY A N 1
ATOM 1828 C CA . GLY A 1 227 ? 19.366 -6.922 -9.299 1.00 97.56 227 GLY A CA 1
ATOM 1829 C C . GLY A 1 227 ? 18.563 -7.980 -10.056 1.00 97.56 227 GLY A C 1
ATOM 1830 O O . GLY A 1 227 ? 17.388 -7.788 -10.370 1.00 97.56 227 GLY A O 1
ATOM 1831 N N . VAL A 1 228 ? 19.209 -9.109 -10.353 1.00 96.19 228 VAL A N 1
ATOM 1832 C CA . VAL A 1 228 ? 18.588 -10.226 -11.078 1.00 96.19 228 VAL A CA 1
ATOM 1833 C C . VAL A 1 228 ? 17.668 -11.055 -10.173 1.00 96.19 228 VAL A C 1
ATOM 1835 O O . VAL A 1 228 ? 17.942 -11.255 -8.986 1.00 96.19 228 VAL A O 1
ATOM 1838 N N . ALA A 1 229 ? 16.569 -11.555 -10.743 1.00 95.12 229 ALA A N 1
ATOM 1839 C CA . ALA A 1 229 ? 15.683 -12.502 -10.075 1.00 95.12 229 ALA A CA 1
ATOM 1840 C C . ALA A 1 229 ? 16.373 -13.862 -9.868 1.00 95.12 229 ALA A C 1
ATOM 1842 O O . ALA A 1 229 ? 17.188 -14.296 -10.682 1.00 95.12 229 ALA A O 1
ATOM 1843 N N . LEU A 1 230 ? 16.021 -14.551 -8.782 1.00 95.38 230 LEU A N 1
ATOM 1844 C CA . LEU A 1 230 ? 16.568 -15.865 -8.448 1.00 95.38 230 LEU A CA 1
ATOM 1845 C C . LEU A 1 230 ? 15.620 -16.992 -8.870 1.00 95.38 230 LEU A C 1
ATOM 1847 O O . LEU A 1 230 ? 14.400 -16.828 -8.891 1.00 95.38 230 LEU A O 1
ATOM 1851 N N . LYS A 1 231 ? 16.186 -18.168 -9.160 1.00 91.62 231 LYS A N 1
ATOM 1852 C CA . LYS A 1 231 ? 15.418 -19.417 -9.271 1.00 91.62 231 LYS A CA 1
ATOM 1853 C C . LYS A 1 231 ? 15.060 -19.923 -7.872 1.00 91.62 231 LYS A C 1
ATOM 1855 O O . LYS A 1 231 ? 15.791 -19.667 -6.920 1.00 91.62 231 LYS A O 1
ATOM 1860 N N . ARG A 1 232 ? 13.989 -20.717 -7.758 1.00 85.38 232 ARG A N 1
ATOM 1861 C CA . ARG A 1 232 ? 13.524 -21.279 -6.474 1.00 85.38 232 ARG A CA 1
ATOM 1862 C C . ARG A 1 232 ? 14.618 -22.031 -5.707 1.00 85.38 232 ARG A C 1
ATOM 1864 O O . ARG A 1 232 ? 14.712 -21.872 -4.504 1.00 85.38 232 ARG A O 1
ATOM 1871 N N . SER A 1 233 ? 15.471 -22.788 -6.399 1.00 85.19 233 SER A N 1
ATOM 1872 C CA . SER A 1 233 ? 16.597 -23.529 -5.801 1.00 85.19 233 SER A CA 1
ATOM 1873 C C . SER A 1 233 ? 17.656 -22.645 -5.130 1.00 85.19 233 SER A C 1
ATOM 1875 O O . SER A 1 233 ? 18.546 -23.161 -4.467 1.00 85.19 233 SER A O 1
ATOM 1877 N N . SER A 1 234 ? 17.608 -21.334 -5.362 1.00 82.00 234 SER A N 1
ATOM 1878 C CA . SER A 1 234 ? 18.560 -20.351 -4.845 1.00 82.00 234 SER A CA 1
ATOM 1879 C C . SER A 1 234 ? 17.948 -19.441 -3.773 1.00 82.00 234 SER A C 1
ATOM 1881 O O . SER A 1 234 ? 18.636 -18.544 -3.294 1.00 82.00 234 SER A O 1
ATOM 1883 N N . ILE A 1 235 ? 16.671 -19.641 -3.426 1.00 73.50 235 ILE A N 1
ATOM 1884 C CA . ILE A 1 235 ? 15.993 -18.972 -2.313 1.00 73.50 235 ILE A CA 1
ATOM 1885 C C . ILE A 1 235 ? 16.108 -19.929 -1.121 1.00 73.50 235 ILE A C 1
ATOM 1887 O O . ILE A 1 235 ? 15.502 -20.999 -1.153 1.00 73.50 235 ILE A O 1
ATOM 1891 N N . ILE A 1 236 ? 16.965 -19.583 -0.154 1.00 51.62 236 ILE A N 1
ATOM 1892 C CA . ILE A 1 236 ? 17.178 -20.335 1.097 1.00 51.62 236 ILE A CA 1
ATOM 1893 C C . ILE A 1 236 ? 16.039 -20.023 2.062 1.00 51.62 236 ILE A C 1
ATOM 1895 O O . ILE A 1 236 ? 15.709 -18.820 2.175 1.00 51.62 236 ILE A O 1
#

Sequence (236 aa):
GAIRVGTAEELSTLRRIFAIMGMYPVSYYDLSQAGVPVHSTAFRPIDEASLSRNPFRMFTSLLRLELIENAALRQRAAEILSQRDIFTSRCRQLLDEYDEQGGFSAAQAEEFVRETLETFRWHRQATVDEETYLSLHREHRLIADVVCFPGCHINHLTPRTLDIDRVQAMMPECGITPKILIEGPPRREVPILLRQTSFKALEEQVLFVDEKQGTHTARFGEIEQRGVALKRSSII

Organism: NCBI:txid913084

Radius of gyration: 19.27 Å; chains: 1; bounding box: 49×43×47 Å

Foldseek 3Di:
DEWEAADPVQVVLVQLLLVLVQWHWDDKADCVVVVAQWIWTKTFHDDPVRCVVPGDIYIYIYGNLVPQPDPVLSVVLVVLNVPADLFDPVLVVLSVVCVVVVHDDPVSVVVNVVRVVSQADDDQEWPAAPVSLVVLVVSPLVSSQHRGHRHTHDLEDADEDQDPVVVQVCQVVVVWHWDPDWDDDDDDPADEAKIKTKTQDDWGWHAYPVRDIDIRSRYIYMYMYGGHYDDPVPPD